Protein AF-A0A1Q7UHM1-F1 (afdb_monomer)

Mean predicted aligned error: 4.02 Å

Radius of gyration: 19.37 Å; Cα contacts (8 Å, |Δi|>4): 216; chains: 1; bounding box: 44×41×45 Å

Sequence (201 aa):
MGHPPFGHAGEDALDRALQDHFGRRFRHNEHSLEIAESLNLTAEVRDGILTHTGEQEPATLEGKIVRIVDRVAYINHDIDDAVRFGILDPPDLPHDDVALLGERGSDRIDTLVHDLVESSQRTGDIVQSPEIGGAMLALRSFMFERVYLGPHARLEQERARAAIRRIFEHLVAGGDEPEQIVDFIAGMTDRFALTYVAELG

pLDDT: mean 94.08, std 4.91, range [58.81, 98.38]

Secondary structure (DSSP, 8-state):
--PPTTTHHHHHHHHHHHHHHHS----HHHHHHHHHHHTT--HHHHHHHHHSSSSPPPSSHHHHHHHHHHHHHHHHHHHHHHHHTTSS-GGGS-HHHHHHH-SSHHHHHHHHHHHHHHHHHHHTSS---HHHHHHHHHHHHHHIIIIISSHHHHHHHHHHHHHHHHHHHHHHHHT--HHHHHHHHHT--HHHHHHHHHHT-

Foldseek 3Di:
DFAFAPRPLLQVLLQVLCCVPPVDGDDRLVVVLVVCVVVVHDPQVSQLSNALDDDDARPDLVSNVSSQVVLLVVLQVLVVVCCVVVLDDLVVQDVVLCVQQDSHSVSNSVSQVVQQVVVCVVPVGGDGDCVNVVSSVVSSVVSCVRPVVNPVCVVVSVVSSVLSNQQLVVCVVVVDDSVVSSCVRRPDYNVRSVVVSVVVD

Structure (mmCIF, N/CA/C/O backbone):
data_AF-A0A1Q7UHM1-F1
#
_entry.id   AF-A0A1Q7UHM1-F1
#
loop_
_atom_site.group_PDB
_atom_site.id
_atom_site.type_symbol
_atom_site.label_atom_id
_atom_site.label_alt_id
_atom_site.label_comp_id
_atom_site.label_asym_id
_atom_site.label_entity_id
_atom_site.label_seq_id
_atom_site.pdbx_PDB_ins_code
_atom_site.Cartn_x
_atom_site.Cartn_y
_atom_site.Cartn_z
_atom_site.occupancy
_atom_site.B_iso_or_equiv
_atom_site.auth_seq_id
_atom_site.auth_comp_id
_atom_site.auth_asym_id
_atom_site.auth_atom_id
_atom_site.pdbx_PDB_model_num
ATOM 1 N N . MET A 1 1 ? 7.147 -3.769 4.605 1.00 58.81 1 MET A N 1
ATOM 2 C CA . MET A 1 1 ? 8.066 -4.705 3.915 1.00 58.81 1 MET A CA 1
ATOM 3 C C . MET A 1 1 ? 7.306 -5.269 2.727 1.00 58.81 1 MET A C 1
ATOM 5 O O . MET A 1 1 ? 6.110 -5.469 2.892 1.00 58.81 1 MET A O 1
ATOM 9 N N . GLY A 1 2 ? 7.937 -5.458 1.564 1.00 66.12 2 GLY A N 1
ATOM 10 C CA . GLY A 1 2 ? 7.351 -6.269 0.485 1.00 66.12 2 GLY A CA 1
ATOM 11 C C . GLY A 1 2 ? 7.032 -5.588 -0.836 1.00 66.12 2 GLY A C 1
ATOM 12 O O . GLY A 1 2 ? 6.987 -6.276 -1.852 1.00 66.12 2 GLY A O 1
ATOM 13 N N . HIS A 1 3 ? 6.792 -4.274 -0.859 1.00 86.25 3 HIS A N 1
ATOM 14 C CA . HIS A 1 3 ? 6.620 -3.607 -2.147 1.00 86.25 3 HIS A CA 1
ATOM 15 C C . HIS A 1 3 ? 7.969 -3.526 -2.869 1.00 86.25 3 HIS A C 1
ATOM 17 O O . HIS A 1 3 ? 8.968 -3.192 -2.226 1.00 86.25 3 HIS A O 1
ATOM 23 N N . PRO A 1 4 ? 7.994 -3.772 -4.187 1.00 92.50 4 PRO A N 1
ATOM 24 C CA . PRO A 1 4 ? 9.133 -3.408 -5.011 1.00 92.50 4 PRO A CA 1
ATOM 25 C C . PRO A 1 4 ? 9.291 -1.874 -5.037 1.00 92.50 4 PRO A C 1
ATOM 27 O O . PRO A 1 4 ? 8.412 -1.149 -4.546 1.00 92.50 4 PRO A O 1
ATOM 30 N N . PRO A 1 5 ? 10.387 -1.353 -5.617 1.00 94.50 5 PRO A N 1
ATOM 31 C CA . PRO A 1 5 ? 10.577 0.081 -5.791 1.00 94.50 5 PRO A CA 1
ATOM 32 C C . PRO A 1 5 ? 9.345 0.776 -6.364 1.00 94.50 5 PRO A C 1
ATOM 34 O O . PRO A 1 5 ? 8.655 0.220 -7.217 1.00 94.50 5 PRO A O 1
ATOM 37 N N . PHE A 1 6 ? 9.110 2.019 -5.953 1.00 93.12 6 PHE A N 1
ATOM 38 C CA . PHE A 1 6 ? 7.995 2.861 -6.398 1.00 93.12 6 PHE A CA 1
ATOM 39 C C . PHE A 1 6 ? 6.601 2.384 -5.944 1.00 93.12 6 PHE A C 1
ATOM 41 O O . PHE A 1 6 ? 5.581 2.771 -6.526 1.00 93.12 6 PHE A O 1
ATOM 48 N N . GLY A 1 7 ? 6.535 1.545 -4.905 1.00 89.50 7 GLY A N 1
ATOM 49 C CA . GLY A 1 7 ? 5.286 1.133 -4.262 1.00 89.50 7 GLY A CA 1
ATOM 50 C C . GLY A 1 7 ? 4.330 0.421 -5.224 1.00 89.50 7 GLY A C 1
ATOM 51 O O . GLY A 1 7 ? 4.738 -0.432 -6.013 1.00 89.50 7 GLY A O 1
ATOM 52 N N . HIS A 1 8 ? 3.048 0.799 -5.197 1.00 89.00 8 HIS A N 1
ATOM 53 C CA . HIS A 1 8 ? 2.015 0.197 -6.052 1.00 89.00 8 HIS A CA 1
ATOM 54 C C . HIS A 1 8 ? 2.322 0.297 -7.551 1.00 89.00 8 HIS A C 1
ATOM 56 O O . HIS A 1 8 ? 2.004 -0.618 -8.306 1.00 89.00 8 HIS A O 1
ATOM 62 N N . ALA A 1 9 ? 2.962 1.381 -8.001 1.00 92.00 9 ALA A N 1
ATOM 63 C CA . ALA A 1 9 ? 3.296 1.540 -9.413 1.00 92.00 9 ALA A CA 1
ATOM 64 C C . ALA A 1 9 ? 4.339 0.512 -9.872 1.00 92.00 9 ALA A C 1
ATOM 66 O O . ALA A 1 9 ? 4.246 0.014 -10.997 1.00 92.00 9 ALA A O 1
ATOM 67 N N . GLY A 1 10 ? 5.307 0.192 -9.009 1.00 95.31 10 GLY A N 1
ATOM 68 C CA . GLY A 1 10 ? 6.293 -0.846 -9.280 1.00 95.31 10 GLY A CA 1
ATOM 69 C C . GLY A 1 10 ? 5.733 -2.254 -9.137 1.00 95.31 10 GLY A C 1
ATOM 70 O O . GLY A 1 10 ? 6.055 -3.108 -9.956 1.00 95.31 10 GLY A O 1
ATOM 71 N N . GLU A 1 11 ? 4.844 -2.484 -8.167 1.00 95.56 11 GLU A N 1
ATOM 72 C CA . GLU A 1 11 ? 4.136 -3.761 -8.014 1.00 95.56 11 GLU A CA 1
ATOM 73 C C . GLU A 1 11 ? 3.302 -4.083 -9.256 1.00 95.56 11 GLU A C 1
ATOM 75 O O . GLU A 1 11 ? 3.456 -5.157 -9.833 1.00 95.56 11 GLU A O 1
ATOM 80 N N . ASP A 1 12 ? 2.508 -3.121 -9.738 1.00 95.19 12 ASP A N 1
ATOM 81 C CA . ASP A 1 12 ? 1.757 -3.237 -10.992 1.00 95.19 12 ASP A CA 1
ATOM 82 C C . ASP A 1 12 ? 2.668 -3.546 -12.188 1.00 95.19 12 ASP A C 1
ATOM 84 O O . ASP A 1 12 ? 2.302 -4.314 -13.081 1.00 95.19 12 ASP A O 1
ATOM 88 N N . ALA A 1 13 ? 3.830 -2.889 -12.257 1.00 97.06 13 ALA A N 1
ATOM 89 C CA . ALA A 1 13 ? 4.770 -3.051 -13.360 1.00 97.06 13 ALA A CA 1
ATOM 90 C C . ALA A 1 13 ? 5.401 -4.446 -13.360 1.00 97.06 13 ALA A C 1
ATOM 92 O O . ALA A 1 13 ? 5.454 -5.089 -14.409 1.00 97.06 13 ALA A O 1
ATOM 93 N N . LEU A 1 14 ? 5.844 -4.907 -12.188 1.00 97.75 14 LEU A N 1
ATOM 94 C CA . LEU A 1 14 ? 6.458 -6.215 -12.003 1.00 97.75 14 LEU A CA 1
ATOM 95 C C . LEU A 1 14 ? 5.442 -7.342 -12.236 1.00 97.75 14 LEU A C 1
ATOM 97 O O . LEU A 1 14 ? 5.734 -8.266 -12.991 1.00 97.75 14 LEU A O 1
ATOM 101 N N . ASP A 1 15 ? 4.226 -7.232 -11.682 1.00 97.81 15 ASP A N 1
ATOM 102 C CA . ASP A 1 15 ? 3.137 -8.199 -11.897 1.00 97.81 15 ASP A CA 1
ATOM 103 C C . ASP A 1 15 ? 2.794 -8.335 -13.386 1.00 97.81 15 ASP A C 1
ATOM 105 O O . ASP A 1 15 ? 2.613 -9.446 -13.883 1.00 97.81 15 ASP A O 1
ATOM 109 N N . ARG A 1 16 ? 2.724 -7.223 -14.130 1.00 97.81 16 ARG A N 1
ATOM 110 C CA . ARG A 1 16 ? 2.465 -7.261 -15.581 1.00 97.81 16 ARG A CA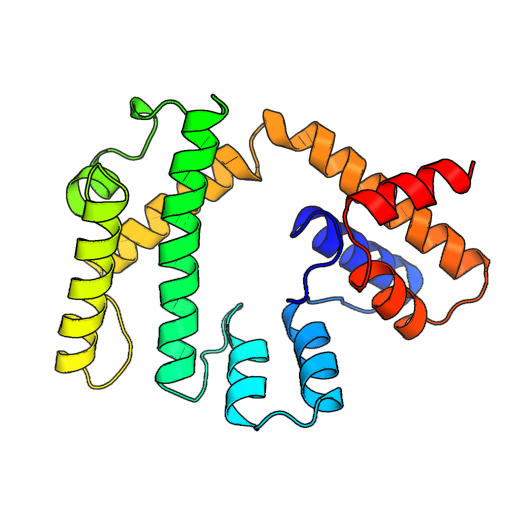 1
ATOM 111 C C . ARG A 1 16 ? 3.615 -7.896 -16.354 1.00 97.81 16 ARG A C 1
ATOM 113 O O . ARG A 1 16 ? 3.364 -8.763 -17.182 1.00 97.81 16 ARG A O 1
ATOM 120 N N . ALA A 1 17 ? 4.856 -7.511 -16.068 1.00 97.81 17 ALA A N 1
ATOM 121 C CA . ALA A 1 17 ? 6.019 -8.058 -16.762 1.00 97.81 17 ALA A CA 1
ATOM 122 C C . ALA A 1 17 ? 6.159 -9.579 -16.544 1.00 97.81 17 ALA A C 1
ATOM 124 O O . ALA A 1 17 ? 6.406 -10.324 -17.492 1.00 97.81 17 ALA A O 1
ATOM 125 N N . LEU A 1 18 ? 5.913 -10.062 -15.322 1.00 98.06 18 LEU A N 1
ATOM 126 C CA . LEU A 1 18 ? 5.893 -11.496 -15.011 1.00 98.06 18 LEU A CA 1
ATOM 127 C C . LEU A 1 18 ? 4.760 -12.242 -15.715 1.00 98.06 18 LEU A C 1
ATOM 129 O O . LEU A 1 18 ? 4.969 -13.364 -16.182 1.00 98.06 18 LEU A O 1
ATOM 133 N N . GLN A 1 19 ? 3.575 -11.636 -15.820 1.00 97.81 19 GLN A N 1
ATOM 134 C CA . GLN A 1 19 ? 2.465 -12.220 -16.574 1.00 97.81 19 GLN A CA 1
ATOM 135 C C . GLN A 1 19 ? 2.810 -12.335 -18.057 1.00 97.81 19 GLN A C 1
ATOM 137 O O . GLN A 1 19 ? 2.614 -13.401 -18.639 1.00 97.81 19 GLN A O 1
ATOM 142 N N . ASP A 1 20 ? 3.366 -11.274 -18.641 1.00 97.44 20 ASP A N 1
ATOM 143 C CA . ASP A 1 20 ? 3.695 -11.205 -20.064 1.00 97.44 20 ASP A CA 1
ATOM 144 C C . ASP A 1 20 ? 4.783 -12.219 -20.462 1.00 97.44 20 ASP A C 1
ATOM 146 O O . ASP A 1 20 ? 4.698 -12.823 -21.532 1.00 97.44 20 ASP A O 1
ATOM 150 N N . HIS A 1 21 ? 5.791 -12.434 -19.610 1.00 97.44 21 HIS A N 1
ATOM 151 C CA . HIS A 1 21 ? 6.933 -13.303 -19.924 1.00 97.44 21 HIS A CA 1
ATOM 152 C C . HIS A 1 21 ? 6.791 -14.742 -19.422 1.00 97.44 21 HIS A C 1
ATOM 154 O O . HIS A 1 21 ? 7.263 -15.670 -20.078 1.00 97.44 21 HIS A O 1
ATOM 160 N N . PHE A 1 22 ? 6.158 -14.938 -18.266 1.00 97.38 22 PHE A N 1
ATOM 161 C CA . PHE A 1 22 ? 6.166 -16.221 -17.559 1.00 97.38 22 PHE A CA 1
ATOM 162 C C . PHE A 1 22 ? 4.770 -16.709 -17.154 1.00 97.38 22 PHE A C 1
ATOM 164 O O . PHE A 1 22 ? 4.646 -17.802 -16.606 1.00 97.38 22 PHE A O 1
ATOM 171 N N . GLY A 1 23 ? 3.711 -15.924 -17.393 1.00 96.62 23 GLY A N 1
ATOM 172 C CA . GLY A 1 23 ? 2.349 -16.259 -16.967 1.00 96.62 23 GLY A CA 1
ATOM 173 C C . GLY A 1 23 ? 2.164 -16.287 -15.445 1.00 96.62 23 GLY A C 1
ATOM 174 O O . GLY A 1 23 ? 1.231 -16.923 -14.955 1.00 96.62 23 GLY A O 1
ATOM 175 N N . ARG A 1 24 ? 3.054 -15.630 -14.688 1.00 95.19 24 ARG A N 1
ATOM 176 C CA . ARG A 1 24 ? 3.066 -15.619 -13.216 1.00 95.19 24 ARG A CA 1
ATOM 177 C C . ARG A 1 24 ? 2.617 -14.279 -12.662 1.00 95.19 24 ARG A C 1
ATOM 179 O O . ARG A 1 24 ? 2.790 -13.256 -13.310 1.00 95.19 24 ARG A O 1
ATOM 186 N N . ARG A 1 25 ? 2.061 -14.296 -11.451 1.00 95.44 25 ARG A N 1
ATOM 187 C CA . ARG A 1 25 ? 1.658 -13.092 -10.716 1.00 95.44 25 ARG A CA 1
ATOM 188 C C . ARG A 1 25 ? 2.723 -12.694 -9.706 1.00 95.44 25 ARG A C 1
ATOM 190 O O . ARG A 1 25 ? 3.450 -13.552 -9.215 1.00 95.44 25 ARG A O 1
ATOM 197 N N . PHE A 1 26 ? 2.753 -11.411 -9.375 1.00 95.88 26 PHE A N 1
ATOM 198 C CA . PHE A 1 26 ? 3.473 -10.891 -8.223 1.00 95.88 26 PHE A CA 1
ATOM 199 C C . PHE A 1 26 ? 2.514 -10.158 -7.295 1.00 95.88 26 PHE A C 1
ATOM 201 O O . PHE A 1 26 ? 1.700 -9.339 -7.730 1.00 95.88 26 PHE A O 1
ATOM 208 N N . ARG A 1 27 ? 2.630 -10.468 -6.005 1.00 94.88 27 ARG A N 1
ATOM 209 C CA . ARG A 1 27 ? 1.892 -9.844 -4.913 1.00 94.88 27 ARG A CA 1
ATOM 210 C C . ARG A 1 27 ? 2.855 -9.572 -3.771 1.00 94.88 27 ARG A C 1
ATOM 212 O O . ARG A 1 27 ? 3.516 -10.484 -3.277 1.00 94.88 27 ARG A O 1
ATOM 219 N N . HIS A 1 28 ? 2.916 -8.321 -3.332 1.00 94.56 28 HIS A N 1
ATOM 220 C CA . HIS A 1 28 ? 3.851 -7.887 -2.294 1.00 94.56 28 HIS A CA 1
ATOM 221 C C . HIS A 1 28 ? 3.716 -8.660 -0.965 1.00 94.56 28 HIS A C 1
ATOM 223 O O . HIS A 1 28 ? 4.711 -8.917 -0.283 1.00 94.56 28 HIS A O 1
ATOM 229 N N . ASN A 1 29 ? 2.494 -9.049 -0.589 1.00 94.50 29 ASN A N 1
ATOM 230 C CA . ASN A 1 29 ? 2.186 -9.790 0.633 1.00 94.50 29 ASN A CA 1
ATOM 231 C C . ASN A 1 29 ? 2.610 -11.264 0.536 1.00 94.50 29 ASN A C 1
ATOM 233 O O . ASN A 1 29 ? 3.114 -11.806 1.515 1.00 94.50 29 ASN A O 1
ATOM 237 N N . GLU A 1 30 ? 2.471 -11.887 -0.639 1.00 94.81 30 GLU A N 1
ATOM 238 C CA . GLU A 1 30 ? 2.945 -13.256 -0.894 1.00 94.81 30 GLU A CA 1
ATOM 239 C C . GLU A 1 30 ? 4.477 -13.307 -0.880 1.00 94.81 30 GLU A C 1
ATOM 241 O O . GLU A 1 30 ? 5.062 -14.127 -0.179 1.00 94.81 30 GLU A O 1
ATOM 246 N N . HIS A 1 31 ? 5.142 -12.356 -1.538 1.00 94.81 31 HIS A N 1
ATOM 247 C CA . HIS A 1 31 ? 6.602 -12.272 -1.494 1.00 94.81 31 HIS A CA 1
ATOM 248 C C . HIS A 1 31 ? 7.129 -11.957 -0.077 1.00 94.81 31 HIS A C 1
ATOM 250 O O . HIS A 1 31 ? 8.121 -12.518 0.386 1.00 94.81 31 HIS A O 1
ATOM 256 N N . SER A 1 32 ? 6.427 -11.107 0.683 1.00 94.75 32 SER A N 1
ATOM 257 C CA . SER A 1 32 ? 6.768 -10.859 2.094 1.00 94.75 32 SER A CA 1
ATOM 258 C C . SER A 1 32 ? 6.633 -12.103 2.967 1.00 94.75 3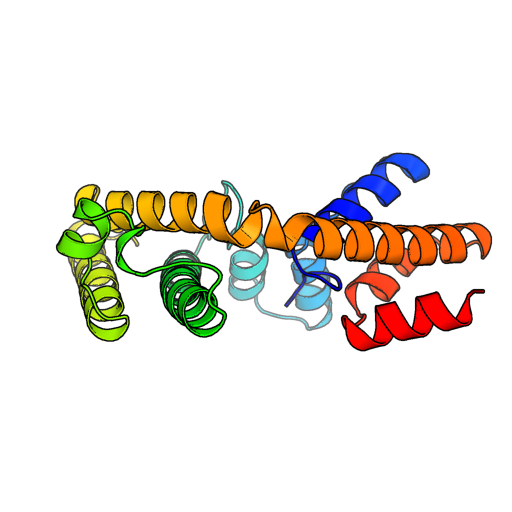2 SER A C 1
ATOM 260 O O . SER A 1 32 ? 7.383 -12.246 3.936 1.00 94.75 32 SER A O 1
ATOM 262 N N . LEU A 1 33 ? 5.683 -12.988 2.653 1.00 95.44 33 LEU A N 1
ATOM 263 C CA . LEU A 1 33 ? 5.520 -14.258 3.349 1.00 95.44 33 LEU A CA 1
ATOM 264 C C . LEU A 1 33 ? 6.737 -15.164 3.123 1.00 95.44 33 LEU A C 1
ATOM 266 O O . LEU A 1 33 ? 7.255 -15.701 4.097 1.00 95.44 33 LEU A O 1
ATOM 270 N N . GLU A 1 34 ? 7.245 -15.267 1.893 1.00 93.62 34 GLU A N 1
ATOM 271 C CA . GLU A 1 34 ? 8.457 -16.045 1.579 1.00 93.62 34 GLU A CA 1
ATOM 272 C C . GLU A 1 34 ? 9.663 -15.555 2.403 1.00 93.62 34 GLU A C 1
ATOM 274 O O . GLU A 1 34 ? 10.384 -16.343 3.026 1.00 93.62 34 GLU A O 1
ATOM 279 N N . ILE A 1 35 ? 9.834 -14.231 2.502 1.00 93.25 35 ILE A N 1
ATOM 280 C CA . ILE A 1 35 ? 10.869 -13.619 3.347 1.00 93.25 35 ILE A CA 1
ATOM 281 C C . ILE A 1 35 ? 10.639 -13.981 4.821 1.00 93.25 35 ILE A C 1
ATOM 283 O O . ILE A 1 35 ? 11.572 -14.399 5.510 1.00 93.25 35 ILE A O 1
ATOM 287 N N . ALA A 1 36 ? 9.410 -13.855 5.325 1.00 94.94 36 ALA A N 1
ATOM 288 C CA . ALA A 1 36 ? 9.068 -14.187 6.708 1.00 94.94 36 ALA A CA 1
ATOM 289 C C . ALA A 1 36 ? 9.318 -15.669 7.047 1.00 94.94 36 ALA A C 1
ATOM 291 O O . ALA A 1 36 ? 9.754 -15.989 8.157 1.00 94.94 36 ALA A O 1
ATOM 292 N N . GLU A 1 37 ? 9.082 -16.572 6.097 1.00 95.69 37 GLU A N 1
ATOM 293 C CA . GLU A 1 37 ? 9.380 -17.998 6.227 1.00 95.69 37 GLU A CA 1
ATOM 294 C C . GLU A 1 37 ? 10.882 -18.266 6.288 1.00 95.69 37 GLU A C 1
ATOM 296 O O . GLU A 1 37 ? 11.328 -19.024 7.152 1.00 95.69 37 GLU A O 1
ATOM 301 N N . SER A 1 38 ? 11.677 -17.579 5.462 1.00 94.69 38 SER A N 1
ATOM 302 C CA . SER A 1 38 ? 13.144 -17.685 5.496 1.00 94.69 38 SER A CA 1
ATOM 303 C C . SER A 1 38 ? 13.745 -17.246 6.840 1.00 94.69 38 SER A C 1
ATOM 305 O O . SER A 1 38 ? 14.771 -17.770 7.275 1.00 94.69 38 SER A O 1
ATOM 307 N N . LEU A 1 39 ? 13.070 -16.324 7.534 1.00 96.38 39 LEU A N 1
ATOM 308 C CA . LEU A 1 39 ? 13.445 -15.830 8.859 1.00 96.38 39 LEU A CA 1
ATOM 309 C C . LEU A 1 39 ? 12.912 -16.702 10.010 1.00 96.38 39 LEU A C 1
ATOM 311 O O . LEU A 1 39 ? 13.155 -16.377 11.173 1.00 96.38 39 LEU A O 1
ATOM 315 N N . ASN A 1 40 ? 12.210 -17.804 9.711 1.00 97.06 40 ASN A N 1
ATOM 316 C CA . ASN A 1 40 ? 11.614 -18.711 10.695 1.00 97.06 40 ASN A CA 1
ATOM 317 C C . ASN A 1 40 ? 10.676 -17.987 11.688 1.00 97.06 40 ASN A C 1
ATOM 319 O O . ASN A 1 40 ? 10.703 -18.241 12.896 1.00 97.06 40 ASN A O 1
ATOM 323 N N . LEU A 1 41 ? 9.860 -17.050 11.185 1.00 97.31 41 LEU A N 1
ATOM 324 C CA . LEU A 1 41 ? 8.866 -16.345 11.999 1.00 97.31 41 LEU A CA 1
ATOM 325 C C . LEU A 1 41 ? 7.678 -17.252 12.360 1.00 97.31 41 LEU A C 1
ATOM 327 O O . LEU A 1 41 ? 7.393 -18.258 11.700 1.00 97.31 41 LEU A O 1
ATOM 331 N N . THR A 1 42 ? 6.954 -16.895 13.426 1.00 97.94 42 THR A N 1
ATOM 332 C CA . THR A 1 42 ? 5.815 -17.694 13.903 1.00 97.94 42 THR A CA 1
ATOM 333 C C . THR A 1 42 ? 4.682 -17.732 12.874 1.00 97.94 42 THR A C 1
ATOM 335 O O . THR A 1 42 ? 4.624 -16.915 11.951 1.00 97.94 42 THR A O 1
ATOM 338 N N . ALA A 1 43 ? 3.792 -18.721 12.990 1.00 97.81 43 ALA A N 1
ATOM 339 C CA . ALA A 1 43 ? 2.673 -18.871 12.060 1.00 97.81 43 ALA A CA 1
ATOM 340 C C . ALA A 1 43 ? 1.737 -17.651 12.088 1.00 97.81 43 ALA A C 1
ATOM 342 O O . ALA A 1 43 ? 1.269 -17.219 11.044 1.00 97.81 43 ALA A O 1
ATOM 343 N N . GLU A 1 44 ? 1.536 -17.053 13.260 1.00 97.25 44 GLU A N 1
ATOM 344 C CA . GLU A 1 44 ? 0.673 -15.889 13.475 1.00 97.25 44 GLU A CA 1
ATOM 345 C C . GLU A 1 44 ? 1.235 -14.632 12.802 1.00 97.25 44 GLU A C 1
ATOM 347 O O . GLU A 1 44 ? 0.492 -13.861 12.201 1.00 97.25 44 GLU A O 1
ATOM 352 N N . VAL A 1 45 ? 2.557 -14.431 12.865 1.00 96.69 45 VAL A N 1
ATOM 353 C CA . VAL A 1 45 ? 3.216 -13.304 12.187 1.00 96.69 45 VAL A CA 1
ATOM 354 C C . VAL A 1 45 ? 3.139 -13.473 10.670 1.00 96.69 45 VAL A C 1
ATOM 356 O O . VAL A 1 45 ? 2.840 -12.518 9.958 1.00 96.69 45 VAL A O 1
ATOM 359 N N . ARG A 1 46 ? 3.374 -14.693 10.175 1.00 97.12 46 ARG A N 1
ATOM 360 C CA . ARG A 1 46 ? 3.270 -15.028 8.749 1.00 97.12 46 ARG A CA 1
ATOM 361 C C . ARG A 1 46 ? 1.855 -14.832 8.210 1.00 97.12 46 ARG A C 1
ATOM 363 O O . ARG A 1 46 ? 1.692 -14.209 7.166 1.00 97.12 46 ARG A O 1
ATOM 370 N N . ASP A 1 47 ? 0.848 -15.298 8.945 1.00 97.31 47 ASP A N 1
ATOM 371 C CA . ASP A 1 47 ? -0.564 -15.093 8.616 1.00 97.31 47 ASP A CA 1
ATOM 372 C C . ASP A 1 47 ? -0.913 -13.603 8.553 1.00 97.31 47 ASP A C 1
ATOM 374 O O . ASP A 1 47 ? -1.459 -13.146 7.550 1.00 97.31 47 ASP A O 1
ATOM 378 N N . GLY A 1 48 ? -0.510 -12.823 9.562 1.00 96.00 48 GLY A N 1
ATOM 379 C CA . GLY A 1 48 ? -0.713 -11.375 9.571 1.00 96.00 48 GLY A CA 1
ATOM 380 C C . GLY A 1 48 ? -0.077 -10.678 8.364 1.00 96.00 48 GLY A C 1
ATOM 381 O O . GLY A 1 48 ? -0.716 -9.839 7.737 1.00 96.00 48 GLY A O 1
ATOM 382 N N . ILE A 1 49 ? 1.148 -11.058 7.981 1.00 95.31 49 ILE A N 1
ATOM 383 C CA . ILE A 1 49 ? 1.821 -10.533 6.780 1.00 95.31 49 ILE A CA 1
ATOM 384 C C . ILE A 1 49 ? 1.064 -10.914 5.506 1.00 95.31 49 ILE A C 1
ATOM 386 O O . ILE A 1 49 ? 0.873 -10.066 4.640 1.00 95.31 49 ILE A O 1
ATOM 390 N N . LEU A 1 50 ? 0.607 -12.157 5.373 1.00 95.62 50 LEU A N 1
ATOM 391 C CA . LEU A 1 50 ? -0.101 -12.596 4.172 1.00 95.62 50 LEU A CA 1
ATOM 392 C C . LEU A 1 50 ? -1.458 -11.888 4.016 1.00 95.62 50 LEU A C 1
ATOM 394 O O . LEU A 1 50 ? -1.842 -11.526 2.906 1.00 95.62 50 LEU A O 1
ATOM 398 N N . THR A 1 51 ? -2.171 -11.672 5.120 1.00 95.50 51 THR A N 1
ATOM 399 C CA . THR A 1 51 ? -3.600 -11.303 5.130 1.00 95.50 51 THR A CA 1
ATOM 400 C C . THR A 1 51 ? -3.879 -9.852 5.544 1.00 95.50 51 THR A C 1
ATOM 402 O O . THR A 1 51 ? -5.039 -9.438 5.663 1.00 95.50 51 THR A O 1
ATOM 405 N N . HIS A 1 52 ? -2.837 -9.028 5.730 1.00 91.88 52 HIS A N 1
ATOM 406 C CA . HIS A 1 52 ? -3.004 -7.593 6.013 1.00 91.88 52 HIS A CA 1
ATOM 407 C C . HIS A 1 52 ? -3.694 -6.830 4.866 1.00 91.88 52 HIS A C 1
ATOM 409 O O . HIS A 1 52 ? -4.272 -5.764 5.080 1.00 91.88 52 HIS A O 1
ATOM 415 N N . THR A 1 53 ? -3.667 -7.382 3.654 1.00 88.44 53 THR A N 1
ATOM 416 C CA . THR A 1 53 ? -4.287 -6.828 2.448 1.00 88.44 53 THR A CA 1
ATOM 417 C C . THR A 1 53 ? -5.278 -7.822 1.829 1.00 88.44 53 THR A C 1
ATOM 419 O O . THR A 1 53 ? -5.391 -8.966 2.263 1.00 88.44 53 THR A O 1
ATOM 422 N N . GLY A 1 54 ? -6.011 -7.394 0.800 1.00 87.44 54 GLY A N 1
ATOM 423 C CA . GLY A 1 54 ? -6.961 -8.247 0.080 1.00 87.44 54 GLY A CA 1
ATOM 424 C C . GLY A 1 54 ? -8.239 -8.551 0.867 1.00 87.44 54 GLY A C 1
ATOM 425 O O . GLY A 1 54 ? -8.606 -7.817 1.785 1.00 87.44 54 GLY A O 1
ATOM 426 N N . GLU A 1 55 ? -8.952 -9.604 0.468 1.00 88.00 55 GLU A N 1
ATOM 427 C CA . GLU A 1 55 ? -10.258 -9.979 1.037 1.00 88.00 55 GLU A CA 1
ATOM 428 C C . GLU A 1 55 ? -10.133 -10.866 2.281 1.00 88.00 55 GLU A C 1
ATOM 430 O O . GLU A 1 55 ? -10.945 -10.756 3.197 1.00 88.00 55 GLU A O 1
ATOM 435 N N . GLN A 1 56 ? -9.099 -11.707 2.346 1.00 93.06 56 GLN A N 1
ATOM 436 C CA . GLN A 1 56 ? -8.903 -12.660 3.436 1.00 93.06 56 GLN A CA 1
ATOM 437 C C . GLN A 1 56 ? -8.547 -11.947 4.737 1.00 93.06 56 GLN A C 1
ATOM 439 O O . GLN A 1 56 ? -7.597 -11.174 4.766 1.00 93.06 56 GLN A O 1
ATOM 444 N N . GLU A 1 57 ? -9.291 -12.200 5.813 1.00 93.75 57 GLU A N 1
ATOM 445 C CA . GLU A 1 57 ? -8.982 -11.662 7.141 1.00 93.75 57 GLU A CA 1
ATOM 446 C C . GLU A 1 57 ? -7.860 -12.434 7.850 1.00 93.75 57 GLU A C 1
ATOM 448 O O . GLU A 1 57 ? -7.796 -13.659 7.706 1.00 93.75 57 GLU A O 1
ATOM 453 N N . PRO A 1 58 ? -7.026 -11.744 8.654 1.00 96.69 58 PRO A N 1
ATOM 454 C CA . PRO A 1 58 ? -6.098 -12.395 9.570 1.00 96.69 58 PRO A CA 1
ATOM 455 C C . PRO A 1 58 ? -6.808 -13.306 10.572 1.00 96.69 58 PRO A C 1
ATOM 457 O O . PRO A 1 58 ? -7.902 -12.998 11.053 1.00 96.69 58 PRO A O 1
ATOM 460 N N . ALA A 1 59 ? -6.154 -14.410 10.926 1.00 96.31 59 ALA A N 1
ATOM 461 C CA . ALA A 1 59 ? -6.675 -15.402 11.858 1.00 96.31 59 ALA A CA 1
ATOM 462 C C . ALA A 1 59 ? -6.667 -14.914 13.317 1.00 96.31 59 ALA A C 1
ATOM 464 O O . ALA A 1 59 ? -7.487 -15.359 14.122 1.00 96.31 59 ALA A O 1
ATOM 465 N N . THR A 1 60 ? -5.741 -14.019 13.671 1.00 97.38 60 THR A N 1
ATOM 466 C CA . THR A 1 60 ? -5.591 -13.478 15.031 1.00 97.38 60 THR A CA 1
ATOM 467 C C . THR A 1 60 ? -6.247 -12.108 15.174 1.00 97.38 60 THR A C 1
ATOM 469 O O . THR A 1 60 ? -6.291 -11.320 14.225 1.00 97.38 60 THR A O 1
ATOM 472 N N . LEU A 1 61 ? -6.717 -11.783 16.384 1.00 97.19 61 LEU A N 1
ATOM 473 C CA . LEU A 1 61 ? -7.254 -10.451 16.682 1.00 97.19 61 LEU A CA 1
ATOM 474 C C . LEU A 1 61 ? -6.165 -9.383 16.508 1.00 97.19 61 LEU A C 1
ATOM 476 O O . LEU A 1 61 ? -6.416 -8.324 15.947 1.00 97.19 61 LEU A O 1
ATOM 480 N N . GLU A 1 62 ? -4.929 -9.679 16.906 1.00 96.88 62 GLU A N 1
ATOM 481 C CA . GLU A 1 62 ? -3.775 -8.805 16.708 1.00 96.88 62 GLU A CA 1
ATOM 482 C C . GLU A 1 62 ? -3.525 -8.520 15.222 1.00 96.88 62 GLU A C 1
ATOM 484 O O . GLU A 1 62 ? -3.304 -7.369 14.847 1.00 96.88 62 GLU A O 1
ATOM 489 N N . GLY A 1 63 ? -3.622 -9.536 14.358 1.00 96.56 63 GLY A N 1
ATOM 490 C CA . GLY A 1 63 ? -3.522 -9.364 12.910 1.00 96.56 63 GLY A CA 1
ATOM 491 C C . GLY A 1 63 ? -4.633 -8.467 12.362 1.00 96.56 63 GLY A C 1
ATOM 492 O O . GLY A 1 63 ? -4.360 -7.551 11.582 1.00 96.56 63 GLY A O 1
ATOM 493 N N . LYS A 1 64 ? -5.879 -8.667 12.815 1.00 96.88 64 LYS A N 1
ATOM 494 C CA . LYS A 1 64 ? -7.009 -7.801 12.443 1.00 96.88 64 LYS A CA 1
ATOM 495 C C . LYS A 1 64 ? -6.793 -6.349 12.890 1.00 96.88 64 LYS A C 1
ATOM 497 O O . LYS A 1 64 ? -7.071 -5.435 12.116 1.00 96.88 64 LYS A O 1
ATOM 502 N N . ILE A 1 65 ? -6.245 -6.126 14.091 1.00 96.38 65 ILE A N 1
ATOM 503 C CA . ILE A 1 65 ? -5.901 -4.782 14.588 1.00 96.38 65 ILE A CA 1
ATOM 504 C C . ILE A 1 65 ? -4.878 -4.132 13.661 1.00 96.38 65 ILE A C 1
ATOM 506 O O . ILE A 1 65 ? -5.114 -3.020 13.193 1.00 96.38 65 ILE A O 1
ATOM 510 N N . VAL A 1 66 ? -3.775 -4.825 13.355 1.00 94.75 66 VAL A N 1
ATOM 511 C CA . VAL A 1 66 ? -2.725 -4.307 12.462 1.00 94.75 66 VAL A CA 1
ATOM 512 C C . VAL A 1 66 ? -3.316 -3.904 11.112 1.00 94.75 66 VAL 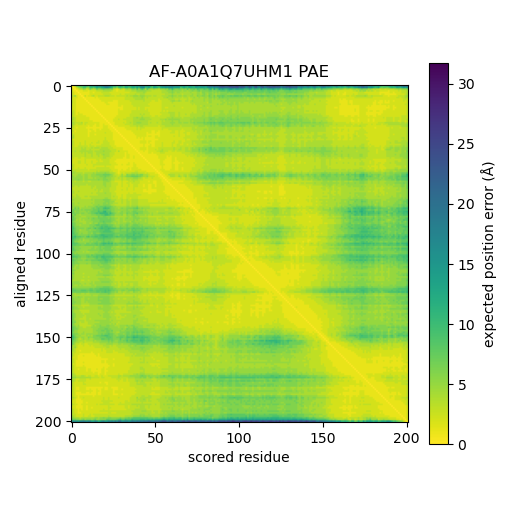A C 1
ATOM 514 O O . VAL A 1 66 ? -3.049 -2.804 10.635 1.00 94.75 66 VAL A O 1
ATOM 517 N N . ARG A 1 67 ? -4.187 -4.738 10.537 1.00 93.31 67 ARG A N 1
ATOM 518 C CA . ARG A 1 67 ? -4.845 -4.460 9.255 1.00 93.31 67 ARG A CA 1
ATOM 519 C C . ARG A 1 67 ? -5.702 -3.187 9.256 1.00 93.31 67 ARG A C 1
ATOM 521 O O . ARG A 1 67 ? -5.766 -2.499 8.237 1.00 93.31 67 ARG A O 1
ATOM 528 N N . ILE A 1 68 ? -6.387 -2.874 10.356 1.00 94.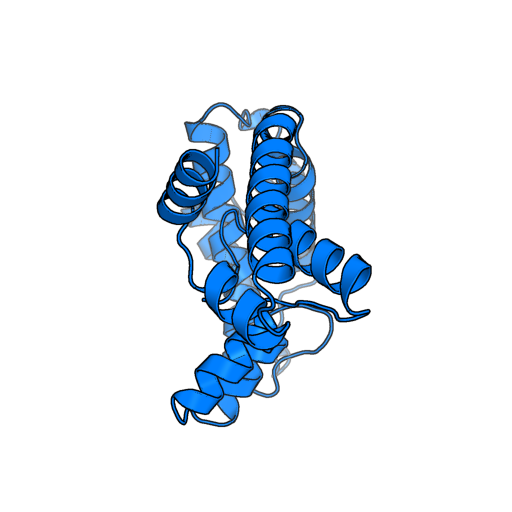31 68 ILE A N 1
ATOM 529 C CA . ILE A 1 68 ? -7.183 -1.640 10.464 1.00 94.31 68 ILE A CA 1
ATOM 530 C C . ILE A 1 68 ? -6.273 -0.442 10.749 1.00 94.31 68 ILE A C 1
ATOM 532 O O . ILE A 1 68 ? -6.385 0.585 10.082 1.00 94.31 68 ILE A O 1
ATOM 536 N N . VAL A 1 69 ? -5.352 -0.575 11.704 1.00 93.25 69 VAL A N 1
ATOM 537 C CA . VAL A 1 69 ? -4.474 0.518 12.148 1.00 93.25 69 VAL A CA 1
ATOM 538 C C . VAL A 1 69 ? -3.518 0.970 11.042 1.00 93.25 69 VAL A C 1
ATOM 540 O O . VAL A 1 69 ? -3.233 2.161 10.953 1.00 93.25 69 VAL A O 1
ATOM 543 N N . ASP A 1 70 ? -3.096 0.072 10.150 1.00 91.00 70 ASP A N 1
ATOM 544 C CA . ASP A 1 70 ? -2.335 0.430 8.947 1.00 91.00 70 ASP A CA 1
ATOM 545 C C . ASP A 1 70 ? -3.073 1.486 8.100 1.00 91.00 70 ASP A C 1
ATOM 547 O O . ASP A 1 70 ? -2.509 2.512 7.722 1.00 91.00 70 ASP A O 1
ATOM 551 N N . ARG A 1 71 ? -4.390 1.320 7.918 1.00 90.81 71 ARG A N 1
ATOM 552 C CA . ARG A 1 71 ? -5.234 2.282 7.188 1.00 90.81 71 ARG A CA 1
ATOM 553 C C . ARG A 1 71 ? -5.394 3.598 7.947 1.00 90.81 71 ARG A C 1
ATOM 555 O O . ARG A 1 71 ? -5.409 4.654 7.318 1.00 90.81 71 ARG A O 1
ATOM 562 N N . VAL A 1 72 ? -5.496 3.542 9.277 1.00 92.88 72 VAL A N 1
ATOM 563 C CA . VAL A 1 72 ? -5.559 4.738 10.136 1.00 92.88 72 VAL A CA 1
ATOM 564 C C . VAL A 1 72 ? -4.281 5.564 9.991 1.00 92.88 72 VAL A C 1
ATOM 566 O O . VAL A 1 72 ? -4.357 6.775 9.789 1.00 92.88 72 VAL A O 1
ATOM 569 N N . ALA A 1 73 ? -3.112 4.927 10.063 1.00 88.69 73 ALA A N 1
ATOM 570 C CA . ALA A 1 73 ? -1.829 5.607 9.919 1.00 88.69 73 ALA A CA 1
ATOM 571 C C . ALA A 1 73 ? -1.668 6.207 8.515 1.00 88.69 73 ALA A C 1
ATOM 573 O O . ALA A 1 73 ? -1.363 7.393 8.384 1.00 88.69 73 ALA A O 1
ATOM 574 N N . TYR A 1 74 ? -1.947 5.407 7.484 1.00 86.19 74 TYR A N 1
ATOM 575 C CA . TYR A 1 74 ? -1.832 5.799 6.082 1.00 86.19 74 TYR A CA 1
ATOM 576 C C . TYR A 1 74 ? -2.663 7.041 5.745 1.00 86.19 74 TYR A C 1
ATOM 578 O O . TYR A 1 74 ? -2.122 8.028 5.262 1.00 86.19 74 TYR A O 1
ATOM 586 N N . ILE A 1 75 ? -3.963 7.047 6.069 1.00 91.12 75 ILE A N 1
ATOM 587 C CA . ILE A 1 75 ? -4.851 8.169 5.720 1.00 91.12 75 ILE A CA 1
ATOM 588 C C . ILE A 1 75 ? -4.367 9.481 6.345 1.00 91.12 75 ILE A C 1
ATOM 590 O O . ILE A 1 75 ? -4.414 10.521 5.696 1.00 91.12 75 ILE A O 1
ATOM 594 N N . ASN A 1 76 ? -3.912 9.451 7.600 1.00 88.69 76 ASN A N 1
ATOM 595 C CA . ASN A 1 76 ? -3.491 10.670 8.285 1.00 88.69 76 ASN A CA 1
ATOM 596 C C . ASN A 1 76 ? -2.182 11.224 7.716 1.00 88.69 76 ASN A C 1
ATOM 598 O O . ASN A 1 76 ? -2.126 12.407 7.385 1.00 88.69 76 ASN A O 1
ATOM 602 N N . HIS A 1 77 ? -1.162 10.379 7.556 1.00 87.19 77 HIS A N 1
ATOM 603 C CA . HIS A 1 77 ? 0.116 10.820 6.998 1.00 87.19 77 HIS A CA 1
ATOM 604 C C . HIS A 1 77 ? -0.014 11.283 5.543 1.00 87.19 77 HIS A C 1
ATOM 606 O O . HIS A 1 77 ? 0.560 12.308 5.182 1.00 87.19 77 HIS A O 1
ATOM 612 N N . ASP A 1 78 ? -0.826 10.600 4.738 1.00 90.19 78 ASP A N 1
ATOM 613 C CA . ASP A 1 78 ? -1.024 10.959 3.335 1.00 90.19 78 ASP A CA 1
ATOM 614 C C . ASP A 1 78 ? -1.744 12.291 3.157 1.00 90.19 78 ASP A C 1
ATOM 616 O O . ASP A 1 78 ? -1.420 13.044 2.240 1.00 90.19 78 ASP A O 1
ATOM 620 N N . ILE A 1 79 ? -2.736 12.591 4.003 1.00 92.06 79 ILE A N 1
ATOM 621 C CA . ILE A 1 79 ? -3.415 13.893 3.977 1.00 92.06 79 ILE A CA 1
ATOM 622 C C . ILE A 1 79 ? -2.408 14.991 4.312 1.00 92.06 79 ILE A C 1
ATOM 624 O O . ILE A 1 79 ? -2.315 15.977 3.578 1.00 92.06 79 ILE A O 1
ATOM 628 N N . ASP A 1 80 ? -1.636 14.806 5.385 1.00 90.81 80 ASP A N 1
ATOM 629 C CA . ASP A 1 80 ? -0.640 15.782 5.824 1.00 90.81 80 ASP A CA 1
ATOM 630 C C . ASP A 1 80 ? 0.415 16.034 4.734 1.00 90.81 80 ASP A C 1
ATOM 632 O O . ASP A 1 80 ? 0.726 17.189 4.431 1.00 90.81 80 ASP A O 1
ATOM 636 N N . ASP A 1 81 ? 0.924 14.978 4.094 1.00 91.00 81 ASP A N 1
ATOM 637 C CA . ASP A 1 81 ? 1.899 15.095 3.010 1.00 91.00 81 ASP A CA 1
ATOM 638 C C . ASP A 1 81 ? 1.282 15.714 1.749 1.00 91.00 81 ASP A C 1
ATOM 640 O O . ASP A 1 81 ? 1.861 16.640 1.175 1.00 91.00 81 ASP A O 1
ATOM 644 N N . ALA A 1 82 ? 0.087 15.289 1.333 1.00 92.00 82 ALA A N 1
ATOM 645 C CA . ALA A 1 82 ? -0.578 15.845 0.156 1.00 92.00 82 ALA A CA 1
ATOM 646 C C . ALA A 1 82 ? -0.846 17.350 0.304 1.00 92.00 82 ALA A C 1
ATOM 648 O O . ALA A 1 82 ? -0.618 18.112 -0.640 1.00 92.00 82 ALA A O 1
ATOM 649 N N . VAL A 1 83 ? -1.260 17.795 1.494 1.00 92.00 83 VAL A N 1
ATOM 650 C CA . VAL A 1 83 ? -1.427 19.222 1.804 1.00 92.00 83 VAL A CA 1
ATOM 651 C C . VAL A 1 83 ? -0.077 19.933 1.826 1.00 92.00 83 VAL A C 1
ATOM 653 O O . VAL A 1 83 ? 0.091 20.982 1.202 1.00 92.00 83 VAL A O 1
ATOM 656 N N . ARG A 1 84 ? 0.926 19.357 2.497 1.00 91.44 84 ARG A N 1
ATOM 657 C CA . ARG A 1 84 ? 2.271 19.939 2.602 1.00 91.44 84 ARG A CA 1
ATOM 658 C C . ARG A 1 84 ? 2.939 20.146 1.243 1.00 91.44 84 ARG A C 1
ATOM 660 O O . ARG A 1 84 ? 3.656 21.132 1.068 1.00 91.44 84 ARG A O 1
ATOM 667 N N . PHE A 1 85 ? 2.729 19.232 0.299 1.00 91.50 85 PHE A N 1
ATOM 668 C CA . PHE A 1 85 ? 3.280 19.311 -1.055 1.00 91.50 85 PHE A CA 1
ATOM 669 C C . PHE A 1 85 ? 2.378 20.068 -2.043 1.00 91.50 85 PHE A C 1
ATOM 671 O O . PHE A 1 85 ? 2.739 20.188 -3.213 1.00 91.50 85 PHE A O 1
ATOM 678 N N . GLY A 1 86 ? 1.238 20.606 -1.593 1.00 91.19 86 GLY A N 1
ATOM 679 C CA . GLY A 1 86 ? 0.304 21.355 -2.440 1.00 91.19 86 GLY A CA 1
ATOM 680 C C . GLY A 1 86 ? -0.388 20.495 -3.502 1.00 91.19 86 GLY A C 1
ATOM 681 O O . GLY A 1 86 ? -0.797 21.006 -4.541 1.00 91.19 86 GLY A O 1
ATOM 682 N N . ILE A 1 87 ? -0.475 19.184 -3.269 1.00 92.25 87 ILE A N 1
ATOM 683 C CA . ILE A 1 87 ? -1.217 18.236 -4.110 1.00 92.25 87 ILE A CA 1
ATOM 684 C C . ILE A 1 87 ? -2.721 18.347 -3.834 1.00 92.25 87 ILE A C 1
ATOM 686 O O . ILE A 1 87 ? -3.534 18.153 -4.739 1.00 92.25 87 ILE A O 1
ATOM 690 N N . LEU A 1 88 ? -3.076 18.642 -2.583 1.00 93.19 88 LEU A N 1
ATOM 691 C CA . LEU A 1 88 ? -4.443 18.737 -2.098 1.00 93.19 88 LEU A CA 1
ATOM 692 C C . LEU A 1 88 ? -4.616 20.018 -1.281 1.00 93.19 88 LEU A C 1
ATOM 694 O O . LEU A 1 88 ? -3.824 20.284 -0.378 1.00 93.19 88 LEU A O 1
ATOM 698 N N . ASP A 1 89 ? -5.683 20.767 -1.542 1.00 92.25 89 ASP A N 1
ATOM 699 C CA . ASP A 1 89 ? -6.100 21.854 -0.663 1.00 92.25 89 ASP A CA 1
ATOM 700 C C . ASP A 1 89 ? -7.038 21.297 0.426 1.00 92.25 89 ASP A C 1
ATOM 702 O O . ASP A 1 89 ? -7.966 20.556 0.101 1.00 92.25 89 ASP A O 1
ATOM 706 N N . PRO A 1 90 ? -6.868 21.640 1.720 1.00 89.94 90 PRO A N 1
ATOM 707 C CA . PRO A 1 90 ? -7.721 21.112 2.791 1.00 89.94 90 PRO A CA 1
ATOM 708 C C . PRO A 1 90 ? -9.239 21.251 2.556 1.00 89.94 90 PRO A C 1
ATOM 710 O O . PRO A 1 90 ? -9.965 20.321 2.900 1.00 89.94 90 PRO A O 1
ATOM 713 N N . PRO A 1 91 ? -9.751 22.342 1.944 1.00 92.00 91 PRO A N 1
ATOM 714 C CA . PRO A 1 91 ? -11.170 22.459 1.597 1.00 92.00 91 PRO A CA 1
ATOM 715 C C . PRO A 1 91 ? -11.683 21.457 0.552 1.00 92.00 91 PRO A C 1
ATOM 717 O O . PRO A 1 91 ? -12.896 21.320 0.420 1.00 92.00 91 PRO A O 1
ATOM 720 N N . ASP A 1 92 ? -10.804 20.783 -0.195 1.00 92.38 92 ASP A N 1
ATOM 721 C CA . ASP A 1 92 ? -11.200 19.757 -1.168 1.00 92.38 92 ASP A CA 1
ATOM 722 C C . ASP A 1 92 ? -11.531 18.414 -0.507 1.00 92.38 92 ASP A C 1
ATOM 724 O O . ASP A 1 92 ? -12.119 17.546 -1.158 1.00 92.38 92 ASP A O 1
ATOM 728 N N . LEU A 1 93 ? -11.142 18.221 0.759 1.00 93.19 93 LEU A N 1
ATOM 729 C CA . LEU A 1 93 ? -11.453 17.009 1.508 1.00 93.19 93 LEU A CA 1
ATOM 730 C C . LEU A 1 93 ? -12.975 16.828 1.654 1.00 93.19 93 LEU A C 1
ATOM 732 O O . LEU A 1 93 ? -13.709 17.812 1.781 1.00 93.19 93 LEU A O 1
ATOM 736 N N . PRO A 1 94 ? -13.472 15.577 1.683 1.00 94.62 94 PRO A N 1
ATOM 737 C CA . PRO A 1 94 ? -14.890 15.313 1.872 1.00 94.62 94 PRO A CA 1
ATOM 738 C C . PRO A 1 94 ? -15.336 15.810 3.251 1.00 94.62 94 PRO A C 1
ATOM 740 O O . PRO A 1 94 ? -14.973 15.256 4.289 1.00 94.62 94 PRO A O 1
ATOM 743 N N . HIS A 1 95 ? -16.106 16.899 3.239 1.00 92.94 95 HIS A N 1
ATOM 744 C CA . HIS A 1 95 ? -16.439 17.672 4.432 1.00 92.94 95 HIS A CA 1
ATOM 745 C C . HIS A 1 95 ? -17.125 16.830 5.511 1.00 92.94 95 HIS A C 1
ATOM 747 O O . HIS A 1 95 ? -16.750 16.914 6.675 1.00 92.94 95 HIS A O 1
ATOM 753 N N . ASP A 1 96 ? -18.101 16.005 5.130 1.00 94.19 96 ASP A N 1
ATOM 754 C CA . ASP A 1 96 ? -18.888 15.225 6.089 1.00 94.19 96 ASP A CA 1
ATOM 755 C C . ASP A 1 96 ? -18.036 14.145 6.775 1.00 94.19 96 ASP A C 1
ATOM 757 O O . ASP A 1 96 ? -18.104 13.995 7.995 1.00 94.19 96 ASP A O 1
ATOM 761 N N . ASP A 1 97 ? -17.159 13.467 6.026 1.00 95.06 97 ASP A N 1
ATOM 762 C CA . ASP A 1 97 ? -16.237 12.467 6.577 1.00 95.06 97 ASP A CA 1
ATOM 763 C C . ASP A 1 97 ? -15.188 13.118 7.491 1.00 95.06 97 ASP A C 1
ATOM 765 O O . ASP A 1 97 ? -14.877 12.599 8.561 1.00 95.06 97 ASP A O 1
ATOM 769 N N . VAL A 1 98 ? -14.648 14.280 7.107 1.00 93.88 98 VAL A N 1
ATOM 770 C CA . VAL A 1 98 ? -13.685 15.018 7.940 1.00 93.88 98 VAL A CA 1
ATOM 771 C C . VAL A 1 98 ? -14.341 15.575 9.198 1.00 93.88 98 VAL A C 1
ATOM 773 O O . VAL A 1 98 ? -13.732 15.506 10.260 1.00 93.88 98 VAL A O 1
ATOM 776 N N . ALA A 1 99 ? -15.566 16.091 9.115 1.00 94.88 99 ALA A N 1
ATOM 777 C CA . ALA A 1 99 ? -16.295 16.589 10.278 1.00 94.88 99 ALA A CA 1
ATOM 778 C C . ALA A 1 99 ? -16.620 15.465 11.272 1.00 94.88 99 ALA A C 1
ATOM 780 O O . ALA A 1 99 ? -16.547 15.675 12.481 1.00 94.88 99 ALA A O 1
ATOM 781 N N . LEU A 1 100 ? -16.949 14.274 10.763 1.00 96.44 100 LEU A N 1
ATOM 782 C CA . LEU A 1 100 ? -17.226 13.095 11.577 1.00 96.44 100 LEU A CA 1
ATOM 783 C C . LEU A 1 100 ? -15.958 12.524 12.225 1.00 96.44 100 LEU A C 1
ATOM 785 O O . LEU A 1 100 ? -15.975 12.159 13.396 1.00 96.44 100 LEU A O 1
ATOM 789 N N . LEU A 1 101 ? -14.860 12.439 11.472 1.00 96.25 101 LEU A N 1
ATOM 790 C CA . LEU A 1 101 ? -13.618 11.843 11.960 1.00 96.25 101 LEU A CA 1
ATOM 791 C C . LEU A 1 101 ? -12.788 12.819 12.804 1.00 96.25 101 LEU A C 1
ATOM 793 O O . LEU A 1 101 ? -12.215 12.418 13.809 1.00 96.25 101 LEU A O 1
ATOM 797 N N . GLY A 1 102 ? -12.713 14.086 12.406 1.00 94.81 102 GLY A N 1
ATOM 798 C CA . GLY A 1 102 ? -11.910 15.132 13.038 1.00 94.81 102 GLY A CA 1
ATOM 799 C C . GLY A 1 102 ? -11.098 15.931 12.015 1.00 94.81 102 GLY A C 1
ATOM 800 O O . GLY A 1 102 ? -10.579 15.384 11.044 1.00 94.81 102 GLY A O 1
ATOM 801 N N . GLU A 1 103 ? -10.950 17.241 12.221 1.00 89.75 103 GLU A N 1
ATOM 802 C CA . GLU A 1 103 ? -10.237 18.106 11.269 1.00 89.75 103 GLU A CA 1
ATOM 803 C C . GLU A 1 103 ? -8.724 17.844 11.272 1.00 89.75 103 GLU A C 1
ATOM 805 O O . GLU A 1 103 ? -8.098 17.739 10.214 1.00 89.75 103 GLU A O 1
ATOM 810 N N . ARG A 1 104 ? -8.128 17.697 12.461 1.00 91.12 104 ARG A N 1
ATOM 811 C CA . ARG A 1 104 ? -6.687 17.462 12.625 1.00 91.12 104 ARG A CA 1
ATOM 812 C C . ARG A 1 104 ? -6.379 15.970 12.587 1.00 91.12 104 ARG A C 1
ATOM 814 O O . ARG A 1 104 ? -7.198 15.152 12.999 1.00 91.12 104 ARG A O 1
ATOM 821 N N . GLY A 1 105 ? -5.156 15.620 12.183 1.00 91.12 105 GLY A N 1
ATOM 822 C CA . GLY A 1 105 ? -4.683 14.232 12.225 1.00 91.12 105 GLY A CA 1
ATOM 823 C C . GLY A 1 105 ? -4.803 13.600 13.618 1.00 91.12 105 GLY A C 1
ATOM 824 O O . GLY A 1 105 ? -5.249 12.465 13.735 1.00 91.12 105 GLY A O 1
ATOM 825 N N . SER A 1 106 ? -4.506 14.354 14.684 1.00 94.19 106 SER A N 1
ATOM 826 C CA . SER A 1 106 ? -4.679 13.887 16.070 1.00 94.19 106 SER A CA 1
ATOM 827 C C . SER A 1 106 ? -6.126 13.536 16.403 1.00 94.19 106 SER A C 1
ATOM 829 O O . SER A 1 106 ? -6.372 12.495 17.000 1.00 94.19 106 SER A O 1
ATOM 831 N N . ASP A 1 107 ? -7.065 14.389 15.995 1.00 95.50 107 ASP A N 1
ATOM 832 C CA . ASP A 1 107 ? -8.486 14.251 16.321 1.00 95.50 107 ASP A CA 1
ATOM 833 C C . ASP A 1 107 ? -9.067 13.044 15.574 1.00 95.50 107 ASP A C 1
ATOM 835 O O . ASP A 1 107 ? -9.754 12.209 16.153 1.00 95.50 107 ASP A O 1
ATOM 839 N N . ARG A 1 108 ? -8.691 12.886 14.300 1.00 95.94 108 ARG A N 1
ATOM 840 C CA . ARG A 1 108 ? -9.061 11.729 13.479 1.00 95.94 108 ARG A CA 1
ATOM 841 C C . ARG A 1 108 ? -8.497 10.416 14.004 1.00 95.94 108 ARG A C 1
ATOM 843 O O . ARG A 1 108 ? -9.224 9.426 14.024 1.00 95.94 108 ARG A O 1
ATOM 850 N N . ILE A 1 109 ? -7.234 10.381 14.434 1.00 96.44 109 ILE A N 1
ATOM 851 C CA . ILE A 1 109 ? -6.656 9.188 15.074 1.00 96.44 109 ILE A CA 1
ATOM 852 C C . ILE A 1 109 ? -7.440 8.843 16.341 1.00 96.44 109 ILE A C 1
ATOM 854 O O . ILE A 1 109 ? -7.798 7.681 16.526 1.00 96.44 109 ILE A O 1
ATOM 858 N N . ASP A 1 110 ? -7.724 9.837 17.182 1.00 97.19 110 ASP A N 1
ATOM 859 C CA . ASP A 1 110 ? -8.449 9.645 18.436 1.00 97.19 110 ASP A CA 1
ATOM 860 C C . ASP A 1 110 ? -9.833 9.027 18.196 1.00 97.19 110 ASP A C 1
ATOM 862 O O . ASP A 1 110 ? -10.133 7.973 18.760 1.00 97.19 110 ASP A O 1
ATOM 866 N N . THR A 1 111 ? -10.623 9.594 17.279 1.00 97.94 111 THR A N 1
ATOM 867 C CA . THR A 1 111 ? -11.945 9.069 16.902 1.00 97.94 111 THR A CA 1
ATOM 868 C C . THR A 1 111 ? -11.868 7.639 16.365 1.00 97.94 111 THR A C 1
ATOM 870 O O . THR A 1 111 ? -12.619 6.766 16.803 1.00 97.94 111 THR A O 1
ATOM 873 N N . LEU A 1 112 ? -10.953 7.374 15.424 1.00 97.62 112 LEU A N 1
ATOM 874 C CA . LEU A 1 112 ? -10.822 6.062 14.780 1.00 97.62 112 LEU A CA 1
ATOM 875 C C . LEU A 1 112 ? -10.407 4.969 15.772 1.00 97.62 112 LEU A C 1
ATOM 877 O O . LEU A 1 112 ? -10.904 3.845 15.689 1.00 97.62 112 LEU A O 1
ATOM 881 N N . VAL A 1 113 ? -9.502 5.291 16.700 1.00 97.31 113 VAL A N 1
ATOM 882 C CA . VAL A 1 113 ? -9.013 4.353 17.718 1.00 97.31 113 VAL A CA 1
ATOM 883 C C . VAL A 1 113 ? -10.075 4.096 18.784 1.00 97.31 113 VAL A C 1
ATOM 885 O O . VAL A 1 113 ? -10.294 2.935 19.131 1.00 97.31 113 VAL A O 1
ATOM 888 N N . HIS A 1 114 ? -10.762 5.130 19.280 1.00 98.12 114 HIS A N 1
ATOM 889 C CA . HIS A 1 114 ? -11.843 4.951 20.253 1.00 98.12 114 HIS A CA 1
ATOM 890 C C . HIS A 1 114 ? -12.980 4.104 19.678 1.00 98.12 114 HIS A C 1
ATOM 892 O O . HIS A 1 114 ? -13.384 3.125 20.308 1.00 98.12 114 HIS A O 1
ATOM 898 N N . ASP A 1 115 ? -13.434 4.405 18.458 1.00 98.38 115 ASP A N 1
ATOM 899 C CA . ASP A 1 115 ? -14.480 3.621 17.799 1.00 98.38 115 AS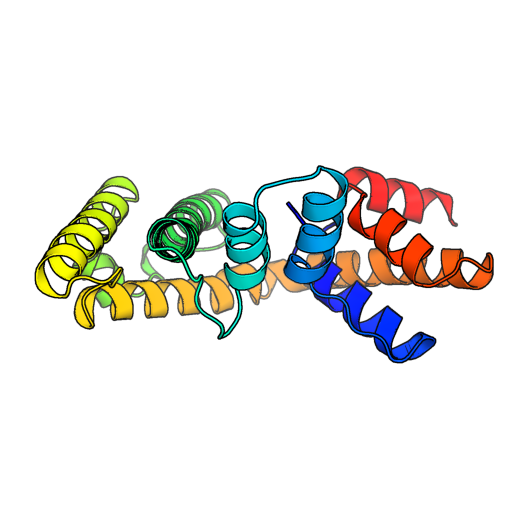P A CA 1
ATOM 900 C C . ASP A 1 115 ? -14.074 2.155 17.613 1.00 98.38 115 ASP A C 1
ATOM 902 O O . ASP A 1 115 ? -14.872 1.259 17.903 1.00 98.38 115 ASP A O 1
ATOM 906 N N . LEU A 1 116 ? -12.829 1.903 17.189 1.00 98.12 116 LEU A N 1
ATOM 907 C CA . LEU A 1 116 ? -12.291 0.552 17.055 1.00 98.12 116 LEU A CA 1
ATOM 908 C C . LEU A 1 116 ? -12.351 -0.192 18.393 1.00 98.12 116 LEU A C 1
ATOM 910 O O . LEU A 1 116 ? -12.858 -1.310 18.446 1.00 98.12 116 LEU A O 1
ATOM 914 N N . VAL A 1 117 ? -11.872 0.411 19.483 1.00 98.19 117 VAL A N 1
ATOM 915 C CA . VAL A 1 117 ? -11.846 -0.230 20.808 1.00 98.19 117 VAL A CA 1
ATOM 916 C C . VAL A 1 117 ? -13.261 -0.504 21.324 1.00 98.19 117 VAL A C 1
ATOM 918 O O . VAL A 1 117 ? -13.567 -1.633 21.713 1.00 98.19 117 VAL A O 1
ATOM 921 N N . GLU A 1 118 ? -14.146 0.492 21.300 1.00 98.25 118 GLU A N 1
ATOM 922 C CA . GLU A 1 118 ? -15.503 0.379 21.845 1.00 98.25 118 GLU A CA 1
ATOM 923 C C . GLU A 1 118 ? -16.393 -0.561 21.021 1.00 98.25 118 GLU A C 1
ATOM 925 O O . GLU A 1 118 ? -17.183 -1.340 21.567 1.00 98.25 118 GLU A O 1
ATOM 930 N N . SER A 1 119 ? -16.285 -0.521 19.692 1.00 98.12 119 SER A N 1
ATOM 931 C CA . SER A 1 119 ? -17.030 -1.420 18.807 1.00 98.12 119 SER A CA 1
ATOM 932 C C . SER A 1 119 ? -16.518 -2.852 18.906 1.00 98.12 119 SER A C 1
ATOM 934 O O . SER A 1 119 ? -17.327 -3.785 18.984 1.00 98.12 119 SER A O 1
ATOM 936 N N . SER A 1 120 ? -15.202 -3.032 19.020 1.00 98.12 120 SER A N 1
ATOM 937 C CA . SER A 1 120 ? -14.615 -4.356 19.214 1.00 98.12 120 SER A CA 1
ATOM 938 C C . SER A 1 120 ? -15.017 -4.970 20.555 1.00 98.12 120 SER A C 1
ATOM 940 O O . SER A 1 120 ? -15.440 -6.124 20.624 1.00 98.12 120 SER A O 1
ATOM 942 N N . GLN A 1 121 ? -14.996 -4.179 21.633 1.00 97.44 121 GLN A N 1
ATOM 943 C CA . GLN A 1 121 ? -15.395 -4.644 22.963 1.00 97.44 121 GLN A CA 1
ATOM 944 C C . GLN A 1 121 ? -16.854 -5.124 23.009 1.00 97.44 121 GLN A C 1
ATOM 946 O O . GLN A 1 121 ? -17.164 -6.094 23.701 1.00 97.44 121 GLN A O 1
ATOM 951 N N . ARG A 1 122 ? -17.761 -4.462 22.278 1.00 96.75 122 ARG A N 1
ATOM 952 C CA . ARG A 1 122 ? -19.187 -4.831 22.232 1.00 96.75 122 ARG A CA 1
ATOM 953 C C . ARG A 1 122 ? -19.458 -6.106 21.438 1.00 96.75 122 ARG A C 1
ATOM 955 O O . ARG A 1 122 ? -20.412 -6.815 21.751 1.00 96.75 122 ARG A O 1
ATOM 962 N N . THR A 1 123 ? -18.672 -6.364 20.399 1.00 96.19 123 THR A N 1
ATOM 963 C CA . THR A 1 123 ? -18.919 -7.456 19.444 1.00 96.19 123 THR A CA 1
ATOM 964 C C . THR A 1 123 ? -18.098 -8.708 19.736 1.00 96.19 123 THR A C 1
ATOM 966 O O . THR A 1 123 ? -18.506 -9.798 19.342 1.00 96.19 123 THR A O 1
ATOM 969 N N . GLY A 1 124 ? -16.985 -8.577 20.464 1.00 95.56 124 GLY A N 1
ATOM 970 C CA . GLY A 1 124 ? -16.061 -9.680 20.730 1.00 95.56 124 GLY A CA 1
ATOM 971 C C . GLY A 1 124 ? -15.165 -10.038 19.538 1.00 95.56 124 GLY A C 1
ATOM 972 O O . GLY A 1 124 ? -14.550 -11.100 19.558 1.00 95.56 124 GLY A O 1
ATOM 973 N N . ASP A 1 125 ? -15.090 -9.172 18.525 1.00 97.31 125 ASP A N 1
ATOM 974 C CA . ASP A 1 125 ? -14.185 -9.261 17.370 1.00 97.31 125 ASP A CA 1
ATOM 975 C C . ASP A 1 125 ? -13.584 -7.873 17.090 1.00 97.31 125 ASP A C 1
ATOM 977 O O . ASP A 1 125 ? -13.988 -6.895 17.709 1.00 97.31 125 ASP A O 1
ATOM 981 N N . ILE A 1 126 ? -12.614 -7.764 16.185 1.00 97.62 126 ILE A N 1
ATOM 982 C CA . ILE A 1 126 ? -11.965 -6.495 15.840 1.00 97.62 126 ILE A CA 1
ATOM 983 C C . ILE A 1 126 ? -12.719 -5.804 14.708 1.00 97.62 126 ILE A C 1
ATOM 985 O O . ILE A 1 126 ? -12.603 -6.191 13.546 1.00 97.62 126 ILE A O 1
ATOM 989 N N . VAL A 1 127 ? -13.487 -4.770 15.049 1.00 96.69 127 VAL A N 1
ATOM 990 C CA . VAL A 1 127 ? -14.361 -4.057 14.109 1.00 96.69 127 VAL A CA 1
ATOM 991 C C . VAL A 1 127 ? -14.447 -2.567 14.429 1.00 96.69 127 VAL A C 1
ATOM 993 O O . VAL A 1 127 ? -14.356 -2.157 15.585 1.00 96.69 127 VAL A O 1
ATOM 996 N N . GLN A 1 128 ? -14.700 -1.765 13.397 1.00 97.38 128 GLN A N 1
ATOM 997 C CA . GLN A 1 128 ? -15.163 -0.382 13.529 1.00 97.38 128 GLN A CA 1
ATOM 998 C C . GLN A 1 128 ? -16.681 -0.322 13.348 1.00 97.38 128 GLN A C 1
ATOM 1000 O O . GLN A 1 128 ? -17.278 -1.210 12.730 1.00 97.38 128 GLN A O 1
ATOM 1005 N N . SER A 1 129 ? -17.321 0.722 13.871 1.00 97.94 129 SER A N 1
ATOM 1006 C CA . SER A 1 129 ? -18.741 0.946 13.611 1.00 97.94 129 SER A CA 1
ATOM 1007 C C . SER A 1 129 ? -18.988 1.230 12.121 1.00 97.94 129 SER A C 1
ATOM 1009 O O . SER A 1 129 ? -18.103 1.741 11.42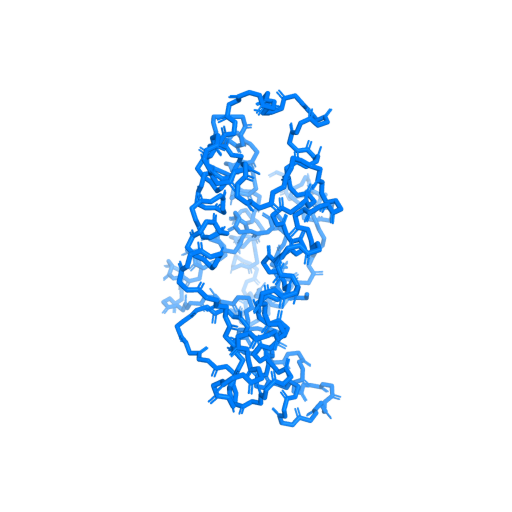8 1.00 97.94 129 SER A O 1
ATOM 1011 N N . PRO A 1 130 ? -20.195 0.938 11.594 1.00 97.50 130 PRO A N 1
ATOM 1012 C CA . PRO A 1 130 ? -20.523 1.235 10.199 1.00 97.50 130 PRO A CA 1
ATOM 1013 C C . PRO A 1 130 ? -20.368 2.716 9.832 1.00 97.50 130 PRO A C 1
ATOM 1015 O O . PRO A 1 130 ? -20.035 3.030 8.695 1.00 97.50 130 PRO A O 1
ATOM 1018 N N . GLU A 1 131 ? -20.604 3.614 10.789 1.00 97.56 131 GLU A N 1
ATOM 1019 C CA . GLU A 1 131 ? -20.509 5.062 10.606 1.00 97.56 131 GLU A CA 1
ATOM 1020 C C . GLU A 1 131 ? -19.046 5.516 10.501 1.00 97.56 131 GLU A C 1
ATOM 1022 O O . GLU A 1 131 ? -18.641 6.061 9.475 1.00 97.56 131 GLU A O 1
ATOM 1027 N N . ILE A 1 132 ? -18.221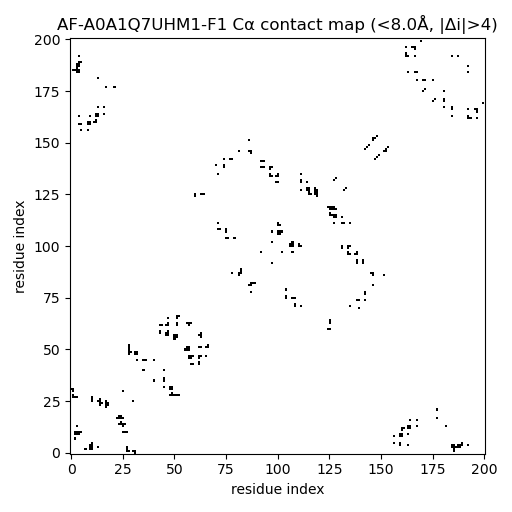 5.211 11.507 1.00 97.94 132 ILE A N 1
ATOM 1028 C CA . ILE A 1 132 ? -16.816 5.643 11.545 1.00 97.94 132 ILE A CA 1
ATOM 1029 C C . ILE A 1 132 ? -15.957 4.876 10.534 1.00 97.94 132 ILE A C 1
ATOM 1031 O O . ILE A 1 132 ? -15.169 5.475 9.798 1.00 97.94 132 ILE A O 1
ATOM 1035 N N . GLY A 1 133 ? -16.136 3.557 10.436 1.00 96.75 133 GLY A N 1
ATOM 1036 C CA . GLY A 1 133 ? -15.454 2.738 9.434 1.00 96.75 133 GLY A CA 1
ATOM 1037 C C . GLY A 1 133 ? -15.852 3.117 8.003 1.00 96.75 133 GLY A C 1
ATOM 1038 O O . GLY A 1 133 ? -15.004 3.127 7.108 1.00 96.75 133 GLY A O 1
ATOM 1039 N N . GLY A 1 134 ? -17.121 3.489 7.791 1.00 96.94 134 GLY A N 1
ATOM 1040 C CA . GLY A 1 134 ? -17.621 3.999 6.515 1.00 96.94 134 GLY A CA 1
ATOM 1041 C C . GLY A 1 134 ? -16.948 5.309 6.110 1.00 96.94 134 GLY A C 1
ATOM 1042 O O . GLY A 1 134 ? -16.426 5.403 4.998 1.00 96.94 134 GLY A O 1
ATOM 1043 N N . ALA A 1 135 ? -16.870 6.273 7.029 1.00 97.25 135 ALA A N 1
ATOM 1044 C CA . ALA A 1 135 ? -16.196 7.549 6.794 1.00 97.25 135 ALA A CA 1
ATOM 1045 C C . ALA A 1 135 ? -14.693 7.380 6.531 1.00 97.25 135 ALA A C 1
ATOM 1047 O O . ALA A 1 135 ? -14.135 7.994 5.620 1.00 97.25 135 ALA A O 1
ATOM 1048 N N . MET A 1 136 ? -14.023 6.485 7.268 1.00 96.06 136 MET A N 1
ATOM 1049 C CA . MET A 1 136 ? -12.616 6.157 7.016 1.00 96.06 136 MET A CA 1
ATOM 1050 C C . MET A 1 136 ? -12.415 5.599 5.599 1.00 96.06 136 MET A C 1
ATOM 1052 O O . MET A 1 136 ? -11.476 5.985 4.899 1.00 96.06 136 MET A O 1
ATOM 1056 N N . LEU A 1 137 ? -13.296 4.696 5.157 1.00 94.25 137 LEU A N 1
ATOM 1057 C CA . LEU A 1 137 ? -13.231 4.107 3.820 1.00 94.25 137 LEU A CA 1
ATOM 1058 C C . LEU A 1 137 ? -13.508 5.134 2.712 1.00 94.25 137 LEU A C 1
ATOM 1060 O O . LEU A 1 137 ? -12.838 5.101 1.675 1.00 94.25 137 LEU A O 1
ATOM 1064 N N . ALA A 1 138 ? -14.464 6.038 2.926 1.00 95.44 138 ALA A N 1
ATOM 1065 C CA . ALA A 1 138 ? -14.769 7.124 2.001 1.00 95.44 138 ALA A CA 1
ATOM 1066 C C . ALA A 1 138 ? -13.573 8.077 1.857 1.00 95.44 138 ALA A C 1
ATOM 1068 O O . ALA A 1 138 ? -13.095 8.306 0.742 1.00 95.44 138 ALA A O 1
ATOM 1069 N N . LEU A 1 139 ? -12.999 8.519 2.980 1.00 95.19 139 LEU A N 1
ATOM 1070 C CA . LEU A 1 139 ? -11.817 9.379 2.999 1.00 95.19 139 LEU A CA 1
ATOM 1071 C C . LEU A 1 139 ? -10.606 8.707 2.333 1.00 95.19 139 LEU A C 1
ATOM 1073 O O . LEU A 1 139 ? -9.910 9.329 1.531 1.00 95.19 139 LEU A O 1
ATOM 1077 N N . ARG A 1 140 ? -10.382 7.411 2.584 1.00 93.06 140 ARG A N 1
ATOM 1078 C CA . ARG A 1 140 ? -9.334 6.636 1.899 1.00 93.06 140 ARG A CA 1
ATOM 1079 C C . ARG A 1 140 ? -9.552 6.569 0.390 1.00 93.06 140 ARG A C 1
ATOM 1081 O O . ARG A 1 140 ? -8.595 6.722 -0.364 1.00 93.06 140 ARG A O 1
ATOM 1088 N N . SER A 1 141 ? -10.785 6.319 -0.048 1.00 93.44 141 SER A N 1
ATOM 1089 C CA . SER A 1 141 ? -11.130 6.266 -1.476 1.00 93.44 141 SER A CA 1
ATOM 1090 C C . SER A 1 141 ? -10.860 7.610 -2.151 1.00 93.44 141 SER A C 1
ATOM 1092 O O . SER A 1 141 ? -10.203 7.653 -3.189 1.00 93.44 141 SER A O 1
ATOM 1094 N N . PHE A 1 142 ? -11.257 8.710 -1.505 1.00 94.81 142 PHE A N 1
ATOM 1095 C CA . PHE A 1 142 ? -10.957 10.063 -1.966 1.00 94.81 142 PHE A CA 1
ATOM 1096 C C . PHE A 1 142 ? -9.447 10.297 -2.117 1.00 94.81 142 PHE A C 1
ATOM 1098 O O . PHE A 1 142 ? -8.991 10.754 -3.168 1.00 94.81 142 PHE A O 1
ATOM 1105 N N . MET A 1 143 ? -8.660 9.945 -1.095 1.00 93.19 143 MET A N 1
ATOM 1106 C CA . MET A 1 143 ? -7.203 10.098 -1.131 1.00 93.19 143 MET A CA 1
ATOM 1107 C C . MET A 1 143 ? -6.578 9.278 -2.257 1.00 93.19 143 MET A C 1
ATOM 1109 O O . MET A 1 143 ? -5.716 9.774 -2.982 1.00 93.19 143 MET A O 1
ATOM 1113 N N . PHE A 1 144 ? -7.047 8.048 -2.465 1.00 89.81 144 PHE A N 1
ATOM 1114 C CA . PHE A 1 144 ? -6.576 7.205 -3.557 1.00 89.81 144 PHE A CA 1
ATOM 1115 C C . PHE A 1 144 ? -6.831 7.842 -4.930 1.00 89.81 144 PHE A C 1
ATOM 1117 O O . PHE A 1 144 ? -5.927 7.936 -5.758 1.00 89.81 144 PHE A O 1
ATOM 1124 N N . GLU A 1 145 ? -8.034 8.351 -5.173 1.00 90.62 145 GLU A N 1
ATOM 1125 C CA . GLU A 1 145 ? -8.378 8.974 -6.452 1.00 90.62 145 GLU A CA 1
ATOM 1126 C C . GLU A 1 145 ? -7.633 10.292 -6.694 1.00 90.62 145 GLU A C 1
ATOM 1128 O O . GLU A 1 145 ? -7.146 10.544 -7.799 1.00 90.62 145 GLU A O 1
ATOM 1133 N N . ARG A 1 146 ? -7.536 11.143 -5.668 1.00 90.44 146 ARG A N 1
ATOM 1134 C CA . ARG A 1 146 ? -6.979 12.494 -5.801 1.00 90.44 146 ARG A CA 1
ATOM 1135 C C . ARG A 1 146 ? -5.462 12.530 -5.746 1.00 90.44 146 ARG A C 1
ATOM 1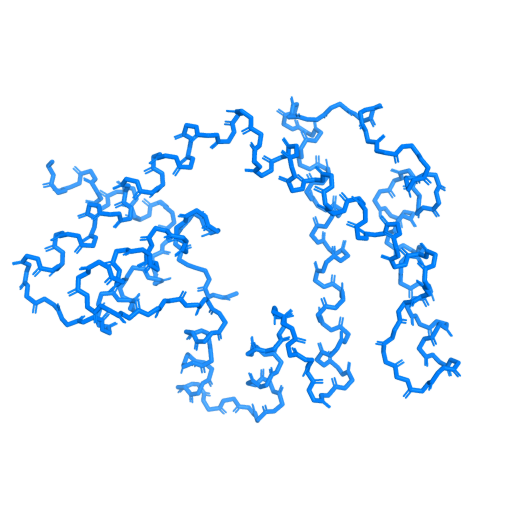137 O O . ARG A 1 146 ? -4.869 13.263 -6.535 1.00 90.44 146 ARG A O 1
ATOM 1144 N N . VAL A 1 147 ? -4.857 11.764 -4.841 1.00 89.06 147 VAL A N 1
ATOM 1145 C CA . VAL A 1 147 ? -3.410 11.762 -4.589 1.00 89.06 147 VAL A CA 1
ATOM 1146 C C . VAL A 1 147 ? -2.739 10.659 -5.401 1.00 89.06 147 VAL A C 1
ATOM 1148 O O . VAL A 1 147 ? -1.872 10.932 -6.221 1.00 89.06 147 VAL A O 1
ATOM 1151 N N . TYR A 1 148 ? -3.198 9.415 -5.291 1.00 83.69 148 TYR A N 1
ATOM 1152 C CA . TYR A 1 148 ? -2.509 8.296 -5.942 1.00 83.69 148 TYR A CA 1
ATOM 1153 C C . TYR A 1 148 ? -2.794 8.191 -7.442 1.00 83.69 148 TYR A C 1
ATOM 1155 O O . TYR A 1 148 ? -1.891 7.890 -8.217 1.00 83.69 148 TYR A O 1
ATOM 1163 N N . LEU A 1 149 ? -4.023 8.455 -7.887 1.00 86.19 149 LEU A N 1
ATOM 1164 C CA . LEU A 1 149 ? -4.403 8.410 -9.309 1.00 86.19 149 LEU A CA 1
ATOM 1165 C C . LEU A 1 149 ? -4.481 9.797 -9.965 1.00 86.19 149 LEU A C 1
ATOM 1167 O O . LEU A 1 149 ? -4.859 9.925 -11.139 1.00 86.19 149 LEU A O 1
ATOM 1171 N N . GLY A 1 150 ? -4.107 10.836 -9.219 1.00 87.38 150 GLY A N 1
ATOM 1172 C CA . GLY A 1 150 ? -4.174 12.218 -9.660 1.00 87.38 150 GLY A CA 1
ATOM 1173 C C . GLY A 1 150 ? -3.256 12.517 -10.856 1.00 87.38 150 GLY A C 1
ATOM 1174 O O . GLY A 1 150 ? -2.247 11.840 -11.071 1.00 87.38 150 GLY A O 1
ATOM 1175 N N . PRO A 1 151 ? -3.544 13.572 -11.643 1.00 87.44 151 PRO A N 1
ATOM 1176 C CA . PRO A 1 151 ? -2.720 13.953 -12.793 1.00 87.44 151 PRO A CA 1
ATOM 1177 C C . PRO A 1 151 ? -1.243 14.202 -12.456 1.00 87.44 151 PRO A C 1
ATOM 1179 O O . PRO A 1 151 ? -0.378 13.905 -13.276 1.00 87.44 151 PRO A O 1
ATOM 1182 N N . HIS A 1 152 ? -0.959 14.712 -11.254 1.00 86.25 152 HIS A N 1
ATOM 1183 C CA . HIS A 1 152 ? 0.397 14.996 -10.780 1.00 86.25 152 HIS A 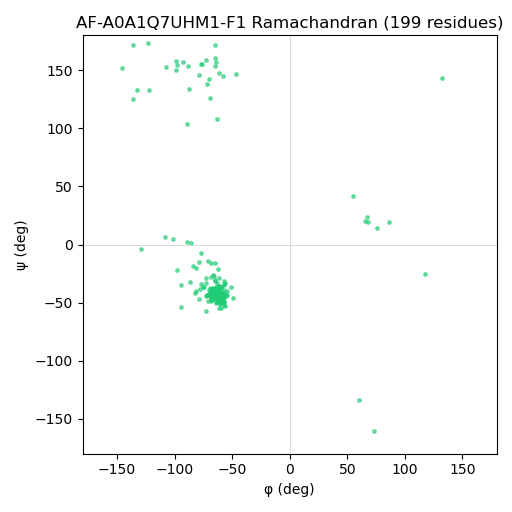CA 1
ATOM 1184 C C . HIS A 1 152 ? 1.247 13.721 -10.620 1.00 86.25 152 HIS A C 1
ATOM 1186 O O . HIS A 1 152 ? 2.452 13.767 -10.850 1.00 86.25 152 HIS A O 1
ATOM 1192 N N . ALA A 1 153 ? 0.628 12.580 -10.295 1.00 86.56 153 ALA A N 1
ATOM 1193 C CA . ALA A 1 153 ? 1.320 11.310 -10.092 1.00 86.56 153 ALA A CA 1
ATOM 1194 C C . ALA A 1 153 ? 1.582 10.549 -11.403 1.00 86.56 153 ALA A C 1
ATOM 1196 O O . ALA A 1 153 ? 2.453 9.683 -11.447 1.00 86.56 153 ALA A O 1
ATOM 1197 N N . ARG A 1 154 ? 0.866 10.866 -12.495 1.00 87.25 154 ARG A N 1
ATOM 1198 C CA . ARG A 1 154 ? 0.914 10.080 -13.745 1.00 87.25 154 ARG A CA 1
ATOM 1199 C C . ARG A 1 154 ? 2.309 9.972 -14.343 1.00 87.25 154 ARG A C 1
ATOM 1201 O O . ARG A 1 154 ? 2.735 8.869 -14.668 1.00 87.25 154 ARG A O 1
ATOM 1208 N N . LEU A 1 155 ? 3.013 11.097 -14.477 1.00 88.94 155 LEU A N 1
ATOM 1209 C CA . LEU A 1 155 ? 4.339 11.109 -15.098 1.00 88.94 155 LEU A CA 1
ATOM 1210 C C . LEU A 1 155 ? 5.336 10.271 -14.291 1.00 88.94 155 LEU A C 1
ATOM 1212 O O . LEU A 1 155 ? 6.088 9.486 -14.862 1.00 88.94 155 LEU A O 1
ATOM 1216 N N . GLU A 1 156 ? 5.321 10.408 -12.967 1.00 88.62 156 GLU A N 1
ATOM 1217 C CA . GLU A 1 156 ? 6.199 9.634 -12.088 1.00 88.62 156 GLU A CA 1
ATOM 1218 C C . GLU A 1 156 ? 5.825 8.146 -12.081 1.00 88.62 156 GLU A C 1
ATOM 1220 O O . GLU A 1 156 ? 6.709 7.299 -12.157 1.00 88.62 156 GLU A O 1
ATOM 1225 N N . GLN A 1 157 ? 4.535 7.796 -12.116 1.00 90.69 157 GLN A N 1
ATOM 1226 C CA . GLN A 1 157 ? 4.097 6.403 -12.261 1.00 90.69 157 GLN A CA 1
ATOM 1227 C C . GLN A 1 157 ? 4.504 5.788 -13.603 1.00 90.69 157 GLN A C 1
ATOM 1229 O O . GLN A 1 157 ? 4.885 4.619 -13.656 1.00 90.69 157 GLN A O 1
ATOM 1234 N N . GLU A 1 158 ? 4.424 6.543 -14.699 1.00 92.94 158 GLU A N 1
ATOM 1235 C CA . GLU A 1 158 ? 4.900 6.098 -16.012 1.00 92.94 158 GLU A CA 1
ATOM 1236 C C . GLU A 1 158 ? 6.414 5.870 -16.002 1.00 92.94 158 GLU A C 1
ATOM 1238 O O . GLU A 1 158 ? 6.877 4.838 -16.490 1.00 92.94 158 GLU A O 1
ATOM 1243 N N . ARG A 1 159 ? 7.181 6.779 -15.383 1.00 93.75 159 ARG A N 1
ATOM 1244 C CA . ARG A 1 159 ? 8.631 6.623 -15.192 1.00 93.75 159 ARG A CA 1
ATOM 1245 C C . ARG A 1 159 ? 8.966 5.398 -14.349 1.00 93.75 159 ARG A C 1
ATOM 1247 O O . ARG A 1 159 ? 9.815 4.612 -14.759 1.00 93.75 159 ARG A O 1
ATOM 1254 N N . ALA A 1 160 ? 8.276 5.202 -13.229 1.00 93.94 160 ALA A N 1
ATOM 1255 C CA . ALA A 1 160 ? 8.436 4.042 -12.357 1.00 93.94 160 ALA A CA 1
ATOM 1256 C C . ALA A 1 160 ? 8.161 2.726 -13.101 1.00 93.94 160 ALA A C 1
ATOM 1258 O O . ALA A 1 160 ? 8.989 1.815 -13.093 1.00 93.94 160 ALA A O 1
ATOM 1259 N N . ARG A 1 161 ? 7.034 2.645 -13.821 1.00 95.94 161 ARG A N 1
ATOM 1260 C CA . ARG A 1 161 ? 6.674 1.468 -14.627 1.00 95.94 161 ARG A CA 1
ATOM 1261 C C . ARG A 1 161 ? 7.704 1.186 -15.717 1.00 95.94 161 ARG A C 1
ATOM 1263 O O . ARG A 1 161 ? 8.088 0.035 -15.908 1.00 95.94 161 ARG A O 1
ATOM 1270 N N . ALA A 1 162 ? 8.170 2.223 -16.414 1.00 96.50 162 ALA A N 1
ATOM 1271 C CA . ALA A 1 162 ? 9.204 2.091 -17.435 1.00 96.50 162 ALA A CA 1
ATOM 1272 C C . ALA A 1 162 ? 10.546 1.636 -16.841 1.00 96.50 162 ALA A C 1
ATOM 1274 O O . ALA A 1 162 ? 11.216 0.797 -17.439 1.00 96.50 162 ALA A O 1
ATOM 1275 N N . ALA A 1 163 ? 10.921 2.148 -15.666 1.00 97.44 163 ALA A N 1
ATOM 1276 C CA . ALA A 1 163 ? 12.131 1.744 -14.960 1.00 97.44 163 ALA A CA 1
ATOM 1277 C C . ALA A 1 163 ? 12.088 0.253 -14.598 1.00 97.44 163 ALA A C 1
ATOM 1279 O O . ALA A 1 163 ? 12.967 -0.491 -15.027 1.00 97.44 163 ALA A O 1
ATOM 1280 N N . ILE A 1 164 ? 11.036 -0.200 -13.905 1.00 98.12 164 ILE A N 1
ATOM 1281 C CA . ILE A 1 164 ? 10.865 -1.617 -13.542 1.00 98.12 164 ILE A CA 1
ATOM 1282 C C . ILE A 1 164 ? 10.881 -2.509 -14.782 1.00 98.12 164 ILE A C 1
ATOM 1284 O O . ILE A 1 164 ? 11.588 -3.512 -14.803 1.00 98.12 164 ILE A O 1
ATOM 1288 N N . ARG A 1 165 ? 10.169 -2.117 -15.844 1.00 97.56 165 ARG A N 1
ATOM 1289 C CA . ARG A 1 165 ? 10.136 -2.880 -17.094 1.00 97.56 165 ARG A CA 1
ATOM 1290 C C . ARG A 1 165 ? 11.515 -3.002 -17.745 1.00 97.56 165 ARG A C 1
ATOM 1292 O O . ARG A 1 165 ? 11.874 -4.098 -18.153 1.00 97.56 165 ARG A O 1
ATOM 1299 N N . ARG A 1 166 ? 12.303 -1.922 -17.813 1.00 97.88 166 ARG A N 1
ATOM 1300 C CA . ARG A 1 166 ? 13.668 -1.971 -18.372 1.00 97.88 166 ARG A CA 1
ATOM 1301 C C . ARG A 1 166 ? 14.583 -2.891 -17.566 1.00 97.88 166 ARG A C 1
ATOM 1303 O O . ARG A 1 166 ? 15.329 -3.660 -18.163 1.00 97.88 166 ARG A O 1
ATOM 1310 N N . ILE A 1 167 ? 14.520 -2.820 -16.232 1.00 98.31 167 ILE A N 1
ATOM 1311 C CA . ILE A 1 167 ? 15.289 -3.715 -15.351 1.00 98.31 167 ILE A CA 1
ATOM 1312 C C . ILE A 1 167 ? 14.884 -5.164 -15.620 1.00 98.31 167 ILE A C 1
ATOM 1314 O O . ILE A 1 167 ? 15.737 -6.006 -15.873 1.00 98.31 167 ILE A O 1
ATOM 1318 N N . PHE A 1 168 ? 13.580 -5.436 -15.626 1.00 98.38 168 PHE A N 1
ATOM 1319 C CA . PHE A 1 168 ? 13.033 -6.764 -15.869 1.00 98.38 168 PHE A CA 1
ATOM 1320 C C . PHE A 1 168 ? 13.480 -7.336 -17.221 1.00 98.38 168 PHE A C 1
ATOM 1322 O O . PHE A 1 168 ? 14.026 -8.434 -17.275 1.00 98.38 168 PHE A O 1
ATOM 1329 N N . GLU A 1 169 ? 13.303 -6.582 -18.309 1.00 98.00 169 GLU A N 1
ATOM 1330 C CA . GLU A 1 169 ? 13.693 -6.998 -19.663 1.00 98.00 169 GLU A CA 1
ATOM 1331 C C . GLU A 1 169 ? 15.197 -7.285 -19.763 1.00 98.00 169 GLU A C 1
ATOM 1333 O O . GLU A 1 169 ? 15.598 -8.237 -20.435 1.00 98.00 169 GLU A O 1
ATOM 1338 N N . HIS A 1 170 ? 16.029 -6.501 -19.071 1.00 98.12 170 HIS A N 1
ATOM 1339 C CA . HIS A 1 170 ? 17.468 -6.739 -19.013 1.00 98.12 170 HIS A CA 1
ATOM 1340 C C . HIS A 1 170 ? 17.815 -8.073 -18.337 1.00 98.12 170 HIS A C 1
ATOM 1342 O O . HIS A 1 170 ? 18.608 -8.835 -18.888 1.00 98.12 170 HIS A O 1
ATOM 1348 N N . LEU A 1 171 ? 17.203 -8.381 -17.190 1.00 98.06 171 LEU A N 1
ATOM 1349 C CA . LEU A 1 171 ? 17.455 -9.626 -16.451 1.00 98.06 171 LEU A CA 1
ATOM 1350 C C . LEU A 1 171 ? 16.959 -10.856 -17.227 1.00 98.06 171 LEU A C 1
ATOM 1352 O O . LEU A 1 171 ? 17.675 -11.848 -17.355 1.00 98.06 171 LEU A O 1
ATOM 1356 N N . VAL A 1 172 ? 15.783 -10.757 -17.861 1.00 97.94 172 VAL A N 1
ATOM 1357 C CA . VAL A 1 172 ? 15.279 -11.805 -18.767 1.00 97.94 172 VAL A CA 1
ATOM 1358 C C . VAL A 1 172 ? 16.256 -12.051 -19.919 1.00 97.94 172 VAL A C 1
ATOM 1360 O O . VAL A 1 172 ? 16.551 -13.199 -20.246 1.00 97.94 172 VAL A O 1
ATOM 1363 N N . ALA A 1 173 ? 16.786 -10.992 -20.539 1.00 97.19 173 ALA A N 1
ATOM 1364 C CA . ALA A 1 173 ? 17.780 -11.124 -21.605 1.00 97.19 173 ALA A CA 1
ATOM 1365 C C . ALA A 1 173 ? 19.114 -11.715 -21.107 1.00 97.19 173 ALA A C 1
ATOM 1367 O O . ALA A 1 173 ? 19.824 -12.358 -21.883 1.00 97.19 173 ALA A O 1
ATOM 1368 N N . GLY A 1 174 ? 19.439 -11.518 -19.826 1.00 96.62 174 GLY A N 1
ATOM 1369 C CA . GLY A 1 174 ? 20.562 -12.149 -19.131 1.00 96.62 174 GLY A CA 1
ATOM 1370 C C . GLY A 1 174 ? 20.372 -13.644 -18.854 1.00 96.62 174 GLY A C 1
ATOM 1371 O O . GLY A 1 174 ? 21.356 -14.333 -18.588 1.00 96.62 174 GLY A O 1
ATOM 1372 N N . GLY A 1 175 ? 19.145 -14.159 -18.989 1.00 97.19 175 GLY A N 1
ATOM 1373 C CA . GLY A 1 175 ? 18.802 -15.557 -18.728 1.00 97.19 175 GLY A CA 1
ATOM 1374 C C . GLY A 1 175 ? 18.472 -15.856 -17.266 1.00 97.19 175 GLY A C 1
ATOM 1375 O O . GLY A 1 175 ? 18.538 -17.020 -16.879 1.00 97.19 175 GLY A O 1
ATOM 1376 N N . ASP A 1 176 ? 18.145 -14.835 -16.469 1.00 97.81 176 ASP A N 1
ATOM 1377 C CA . ASP A 1 176 ? 17.720 -15.021 -15.081 1.00 97.81 176 ASP A CA 1
ATOM 1378 C C . ASP A 1 176 ? 16.331 -15.677 -15.010 1.00 97.81 176 ASP A C 1
ATOM 1380 O O . ASP A 1 176 ? 15.429 -15.378 -15.800 1.00 97.81 176 ASP A O 1
ATOM 1384 N N . GLU A 1 177 ? 16.150 -16.563 -14.031 1.00 97.12 177 GLU A N 1
ATOM 1385 C CA . GLU A 1 177 ? 14.870 -17.218 -13.764 1.00 97.12 177 GLU A CA 1
ATOM 1386 C C . GLU A 1 177 ? 13.895 -16.262 -13.043 1.00 97.12 177 GLU A C 1
ATOM 1388 O O . GLU A 1 177 ? 14.327 -15.338 -12.343 1.00 97.12 177 GLU A O 1
ATOM 1393 N N . PRO A 1 178 ? 12.567 -16.471 -13.149 1.00 96.25 178 PRO A N 1
ATOM 1394 C CA . PRO A 1 178 ? 11.576 -15.524 -12.633 1.00 96.25 178 PRO A CA 1
ATOM 1395 C C . PRO A 1 178 ? 11.717 -15.217 -11.137 1.00 96.25 178 PRO A C 1
ATOM 1397 O O . PRO A 1 178 ? 11.551 -14.067 -10.739 1.00 96.25 178 PRO A O 1
ATOM 1400 N N . GLU A 1 179 ? 12.041 -16.215 -10.311 1.00 94.31 179 GLU A N 1
ATOM 1401 C CA . GLU A 1 179 ? 12.306 -16.050 -8.877 1.00 94.31 179 GLU A CA 1
ATOM 1402 C C . GLU A 1 179 ? 13.473 -15.092 -8.621 1.00 94.31 179 GLU A C 1
ATOM 1404 O O . GLU A 1 179 ? 13.361 -14.183 -7.805 1.00 94.31 179 GLU A O 1
ATOM 1409 N N . GLN A 1 180 ? 14.573 -15.246 -9.363 1.00 96.12 180 GLN A N 1
ATOM 1410 C CA . GLN A 1 180 ? 15.762 -14.402 -9.214 1.00 96.12 180 GLN A CA 1
ATOM 1411 C C . GLN A 1 180 ? 15.455 -12.956 -9.606 1.00 96.12 180 GLN A C 1
ATOM 1413 O O . GLN A 1 180 ? 15.915 -12.020 -8.954 1.00 96.12 180 GLN A O 1
ATOM 1418 N N . ILE A 1 181 ? 14.645 -12.776 -10.653 1.00 97.31 181 ILE A N 1
ATOM 1419 C CA . ILE A 1 181 ? 14.188 -11.463 -11.109 1.00 97.31 181 ILE A CA 1
ATOM 1420 C C . ILE A 1 181 ? 13.319 -10.794 -10.041 1.00 97.31 181 ILE A C 1
ATOM 1422 O O . ILE A 1 181 ? 13.524 -9.617 -9.738 1.00 97.31 181 ILE A O 1
ATOM 1426 N N . VAL A 1 182 ? 12.361 -11.533 -9.469 1.00 96.19 182 VAL A N 1
ATOM 1427 C CA . VAL A 1 182 ? 11.490 -11.038 -8.394 1.00 96.19 182 VAL A CA 1
ATOM 1428 C C . VAL A 1 182 ? 12.319 -10.617 -7.191 1.00 96.19 182 VAL A C 1
ATOM 1430 O O . VAL A 1 182 ? 12.225 -9.458 -6.794 1.00 96.19 182 VAL A O 1
ATOM 1433 N N . ASP A 1 183 ? 13.163 -11.507 -6.668 1.00 94.81 183 ASP A N 1
ATOM 1434 C CA . ASP A 1 183 ? 13.996 -11.239 -5.493 1.00 94.81 183 ASP A CA 1
ATOM 1435 C C . ASP A 1 183 ? 14.894 -10.017 -5.711 1.00 94.81 183 ASP A C 1
ATOM 1437 O O . ASP A 1 183 ? 15.018 -9.147 -4.843 1.00 94.81 183 ASP A O 1
ATOM 1441 N N . PHE A 1 184 ? 15.505 -9.920 -6.895 1.00 96.19 184 PHE A N 1
ATOM 1442 C CA . PHE A 1 184 ? 16.414 -8.829 -7.211 1.00 96.19 184 PHE A CA 1
ATOM 1443 C C . PHE A 1 184 ? 15.685 -7.491 -7.323 1.00 96.19 184 PHE A C 1
ATOM 1445 O O . PHE A 1 184 ? 16.121 -6.521 -6.705 1.00 96.19 184 PHE A O 1
ATOM 1452 N N . ILE A 1 185 ? 14.577 -7.425 -8.071 1.00 97.06 185 ILE A N 1
ATOM 1453 C CA . ILE A 1 185 ? 13.808 -6.186 -8.254 1.00 97.06 185 ILE A CA 1
ATOM 1454 C C . ILE A 1 185 ? 13.119 -5.777 -6.951 1.00 97.06 185 ILE A C 1
ATOM 1456 O O . ILE A 1 185 ? 13.212 -4.613 -6.562 1.00 97.06 185 ILE A O 1
ATOM 1460 N N . ALA A 1 186 ? 12.444 -6.702 -6.264 1.00 94.94 186 ALA A N 1
ATOM 1461 C CA . ALA A 1 186 ? 11.719 -6.409 -5.030 1.00 94.94 186 ALA A CA 1
ATOM 1462 C C . ALA A 1 186 ? 12.655 -6.011 -3.876 1.00 94.94 186 ALA A C 1
ATOM 1464 O O . ALA A 1 186 ? 12.259 -5.242 -3.002 1.00 94.94 186 ALA A O 1
ATOM 1465 N N . GLY A 1 187 ? 13.911 -6.469 -3.903 1.00 93.81 187 GLY A N 1
ATOM 1466 C CA . GLY A 1 187 ? 14.954 -6.065 -2.959 1.00 93.81 187 GLY A CA 1
ATOM 1467 C C . GLY A 1 187 ? 15.574 -4.686 -3.223 1.00 93.81 187 GLY A C 1
ATOM 1468 O O . GLY A 1 187 ? 16.368 -4.208 -2.406 1.00 93.81 187 GLY A O 1
ATOM 1469 N N . MET A 1 188 ? 15.255 -4.025 -4.341 1.00 95.94 188 MET A N 1
ATOM 1470 C CA . MET A 1 188 ? 15.809 -2.707 -4.654 1.00 95.94 188 MET A CA 1
ATOM 1471 C C . MET A 1 188 ? 15.143 -1.587 -3.845 1.00 95.94 188 MET A C 1
ATOM 1473 O O . MET A 1 188 ? 13.978 -1.642 -3.466 1.00 95.94 188 MET A O 1
ATOM 1477 N N . THR A 1 189 ? 15.881 -0.492 -3.668 1.00 95.56 189 THR A N 1
ATOM 1478 C CA . THR A 1 189 ? 15.294 0.807 -3.304 1.00 95.56 189 THR A CA 1
ATOM 1479 C C . THR A 1 189 ? 14.996 1.615 -4.565 1.00 95.56 189 THR A C 1
ATOM 1481 O O . THR A 1 189 ? 15.679 1.434 -5.574 1.00 95.56 189 THR A O 1
ATOM 1484 N N . ASP A 1 190 ? 14.073 2.578 -4.498 1.00 94.88 190 ASP A N 1
ATOM 1485 C CA . ASP A 1 190 ? 13.767 3.510 -5.600 1.00 94.88 190 ASP A CA 1
ATOM 1486 C C . ASP A 1 190 ? 15.028 4.146 -6.188 1.00 94.88 190 ASP A C 1
ATOM 1488 O O . ASP A 1 190 ? 15.236 4.160 -7.402 1.00 94.88 190 ASP A O 1
ATOM 1492 N N . ARG A 1 191 ? 15.928 4.619 -5.318 1.00 95.06 191 ARG A N 1
ATOM 1493 C CA . ARG A 1 191 ? 17.183 5.242 -5.747 1.00 95.06 191 ARG A CA 1
ATOM 1494 C C . ARG A 1 191 ? 18.073 4.256 -6.497 1.00 95.06 191 ARG A C 1
ATOM 1496 O O . ARG A 1 191 ? 18.648 4.624 -7.515 1.00 95.06 191 ARG A O 1
ATOM 1503 N N . PHE A 1 192 ? 18.199 3.029 -5.992 1.00 96.62 192 PHE A N 1
ATOM 1504 C CA . PHE A 1 192 ? 19.019 2.004 -6.631 1.00 96.62 192 PHE A CA 1
ATOM 1505 C C . PHE A 1 192 ? 18.436 1.587 -7.984 1.00 96.62 192 PHE A C 1
ATOM 1507 O O . PHE A 1 192 ? 19.179 1.539 -8.956 1.00 96.62 192 PHE A O 1
ATOM 1514 N N . ALA A 1 193 ? 17.119 1.381 -8.074 1.00 97.00 193 ALA A N 1
ATOM 1515 C CA . ALA A 1 193 ? 16.444 1.044 -9.324 1.00 97.00 193 ALA A CA 1
ATOM 1516 C C . ALA A 1 193 ? 16.673 2.114 -10.407 1.00 97.00 193 ALA A C 1
ATOM 1518 O O . ALA A 1 193 ? 17.016 1.790 -11.543 1.00 97.00 193 ALA A O 1
ATOM 1519 N N . LEU A 1 194 ? 16.561 3.401 -10.053 1.00 95.62 194 LEU A N 1
ATOM 1520 C CA . LEU A 1 194 ? 16.838 4.499 -10.986 1.00 95.62 194 LEU A CA 1
ATOM 1521 C C . LEU A 1 194 ? 18.307 4.540 -11.428 1.00 95.62 194 LEU A C 1
ATOM 1523 O O . LEU A 1 194 ? 18.583 4.763 -12.607 1.00 95.62 194 LEU A O 1
ATOM 1527 N N . THR A 1 195 ? 19.247 4.324 -10.503 1.00 96.81 195 THR A N 1
ATOM 1528 C CA . THR A 1 195 ? 20.678 4.240 -10.830 1.00 96.81 195 THR A CA 1
ATOM 1529 C C . THR A 1 195 ? 20.967 3.065 -11.759 1.00 96.81 195 THR A C 1
ATOM 1531 O O . THR A 1 195 ? 21.608 3.260 -12.786 1.00 96.81 195 THR A O 1
ATOM 1534 N N . TYR A 1 196 ? 20.426 1.885 -11.458 1.00 96.81 196 TYR A N 1
ATOM 1535 C CA . TYR A 1 196 ? 20.591 0.688 -12.275 1.00 96.81 196 TYR A CA 1
ATOM 1536 C C . TYR A 1 196 ? 20.099 0.927 -13.707 1.00 96.81 196 TYR A C 1
ATOM 1538 O O . TYR A 1 196 ? 20.831 0.693 -14.660 1.00 96.81 196 TYR A O 1
ATOM 1546 N N . VAL A 1 197 ? 18.899 1.496 -13.878 1.00 96.44 197 VAL A N 1
ATOM 1547 C CA . VAL A 1 197 ? 18.357 1.833 -15.208 1.00 96.44 197 VAL A CA 1
ATOM 1548 C C . VAL A 1 197 ? 19.242 2.820 -15.970 1.00 96.44 197 VAL A C 1
ATOM 1550 O O . VAL A 1 197 ? 19.356 2.708 -17.188 1.00 96.44 197 VAL A O 1
ATOM 1553 N N . ALA A 1 198 ? 19.857 3.786 -15.285 1.00 94.62 198 ALA A N 1
ATOM 1554 C CA . ALA A 1 198 ? 20.767 4.738 -15.918 1.00 94.62 198 ALA A CA 1
ATOM 1555 C C . ALA A 1 198 ? 22.071 4.079 -16.407 1.00 94.62 198 ALA A C 1
ATOM 1557 O O . ALA A 1 198 ? 22.663 4.548 -17.376 1.00 94.62 198 ALA A O 1
ATOM 1558 N N . GLU A 1 199 ? 22.505 2.994 -15.763 1.00 95.00 199 GLU A N 1
ATOM 1559 C CA . GLU A 1 199 ? 23.703 2.231 -16.134 1.00 95.00 199 GLU A CA 1
ATOM 1560 C C . GLU A 1 199 ? 23.457 1.239 -17.283 1.00 95.00 199 GLU A C 1
ATOM 1562 O O . GLU A 1 199 ? 24.406 0.866 -17.972 1.00 95.00 199 GLU A O 1
ATOM 1567 N N . LEU A 1 200 ? 22.200 0.857 -17.541 1.00 90.94 200 LEU A N 1
ATOM 1568 C CA . LEU A 1 200 ? 21.834 -0.061 -18.631 1.00 90.94 200 LEU A CA 1
ATOM 1569 C C . LEU A 1 200 ? 22.026 0.517 -20.047 1.00 90.94 200 LEU A C 1
ATOM 1571 O O . LEU A 1 200 ? 22.053 -0.258 -21.004 1.00 90.94 200 LEU A O 1
ATOM 1575 N N . GLY A 1 201 ? 22.176 1.842 -20.188 1.00 67.25 201 GLY A N 1
ATOM 1576 C CA . GLY A 1 201 ? 22.172 2.542 -21.482 1.00 67.25 201 GLY A CA 1
ATOM 1577 C C . GLY A 1 201 ? 20.756 2.814 -21.969 1.00 67.25 201 GLY A C 1
ATOM 1578 O O . GLY A 1 201 ? 20.116 1.904 -22.538 1.00 67.25 201 GLY A O 1
#

Solvent-accessible surface area (backbone atoms only — not comparable to full-atom values): 10820 Å² total; per-residue (Å²): 133,41,55,22,32,63,41,68,42,18,38,56,28,50,22,48,52,34,35,77,76,69,72,38,83,60,52,40,37,60,56,36,29,56,54,38,56,76,68,70,56,54,71,68,60,38,40,25,50,47,24,49,53,87,86,55,74,30,91,45,66,68,30,39,46,51,38,52,49,52,52,57,53,48,52,42,53,50,51,54,49,33,41,73,72,67,74,39,62,79,87,75,52,64,60,71,41,34,68,73,38,31,87,47,61,70,45,26,49,51,46,55,50,51,40,30,52,56,39,12,68,75,69,77,50,80,41,56,42,74,67,62,46,44,32,53,51,50,53,45,51,50,46,43,52,57,58,68,66,17,80,86,36,47,64,59,40,51,50,36,26,51,44,49,44,53,51,50,55,52,43,53,74,71,66,53,52,72,67,59,51,48,55,55,50,40,68,36,48,53,70,53,50,54,51,52,51,65,72,70,112